Protein AF-A0A6S7KCR5-F1 (afdb_monomer_lite)

Foldseek 3Di:
DPVPDDDDDDDDPDQVCVQVVQQVVLVVVQVVQVVVVHHDDQAPDADEAADAPVVVVVDDDHFHDDPNDTHHYDQWDADPNQIAGNDLLSPVRLVVLLVQLVVLLVVLLVCLVVDDLVRLVVSCVPRRVVSLVPPCLPNVDPVCVVSLVSVQLSQLSSLCSSVVHDSPPDSVVSCVVVVHDRSNVVSVVVNCPPPDDPQWDWDKDWDADPVQGIEIETADTDGHPVCPPVCVSLVVLLVVLVVCVVVVHFKYKYAADPVPVVVVVVCVVLPWDQDPPPSMTMQGNVSSVVSNVD

Organism: Paramuricea clavata (NCBI:txid317549)

pLDDT: mean 89.51, std 8.42, range [46.03, 98.19]

Radius of gyration: 25.17 Å; chains: 1; bounding box: 64×51×62 Å

InterPro domains:
  IPR000182 GNAT domain [PF00583] (190-271)
  IPR000182 GNAT domain [PS51186] (148-293)
  IPR000477 Reverse transcriptase domain [PS50878] (1-84)
  IPR016181 Acyl-CoA N-acyltransferase [SSF55729] (185-282)
  IPR043502 DNA/RNA polymerase superfamily [SSF56672] (2-170)
  IPR051016 Diverse Substrate Acetyltransferase [PTHR10545] (194-291)

Sequence (294 aa):
MYADDTVLYFSSSTLSELEENLNADLEILRRYLNDNLLTLNAEKSKFVIFGSTRKLNSFREFSLEINAHNLERRDTFKYLGIKLNQNMSWSDQIDALSKKVSQRLGVLRRVKYLLPLHGRLAIYNSLILPLFDYADIVWGDKNNKVLMHNLQVLQNNAARTILDYPKYFSGTEALAQLNWMPLSERRRQHRCIDERVIVGYAIYVNSYSTWKGRSLWIEDLFIRPDSRGKGIGQEFLKCLSKIALDNGLAKIRCNVLSWNKIAISFYNKIGGIVEEDWRQCTFTREIMKELVNS

Structure (mmCIF, N/CA/C/O backbone):
data_AF-A0A6S7KCR5-F1
#
_entry.id   AF-A0A6S7KCR5-F1
#
loop_
_atom_site.group_PDB
_atom_site.id
_atom_site.type_symbol
_atom_site.label_atom_id
_atom_site.label_alt_id
_atom_site.label_comp_id
_atom_site.label_asym_id
_atom_site.label_entity_id
_atom_site.label_seq_id
_atom_site.pdbx_PDB_ins_code
_atom_site.Cartn_x
_atom_site.Cartn_y
_atom_site.Cartn_z
_atom_site.occupancy
_atom_site.B_iso_or_equiv
_atom_site.auth_seq_id
_atom_site.auth_comp_id
_atom_site.auth_asym_id
_atom_site.auth_atom_id
_atom_site.pdbx_PDB_model_num
ATOM 1 N N . MET A 1 1 ? 0.874 -4.441 -17.023 1.00 54.84 1 MET A N 1
ATOM 2 C CA . MET A 1 1 ? -0.221 -3.665 -17.631 1.00 54.84 1 MET A CA 1
ATOM 3 C C . MET A 1 1 ? -1.232 -3.381 -16.541 1.00 54.84 1 MET A C 1
ATOM 5 O O . MET A 1 1 ? -1.688 -4.321 -15.898 1.00 54.84 1 MET A O 1
ATOM 9 N N . TYR A 1 2 ? -1.503 -2.111 -16.274 1.00 57.16 2 TYR A N 1
ATOM 10 C CA . TYR A 1 2 ? -2.582 -1.686 -15.391 1.00 57.16 2 TYR A CA 1
ATOM 11 C C . TYR A 1 2 ? -3.380 -0.619 -16.133 1.00 57.16 2 TYR A C 1
ATOM 13 O O . TYR A 1 2 ? -2.858 0.462 -16.370 1.00 57.16 2 TYR A O 1
ATOM 21 N N . ALA A 1 3 ? -4.618 -0.939 -16.518 1.00 70.88 3 ALA A N 1
ATOM 22 C CA . ALA A 1 3 ? -5.388 -0.132 -17.466 1.00 70.88 3 ALA A CA 1
ATOM 23 C C . ALA A 1 3 ? -4.568 0.167 -18.743 1.00 70.88 3 ALA A C 1
ATOM 25 O O . ALA A 1 3 ? -4.105 -0.768 -19.396 1.00 70.88 3 ALA A O 1
ATOM 26 N N . ASP A 1 4 ? -4.383 1.441 -19.079 1.00 67.62 4 ASP A N 1
ATOM 27 C CA . ASP A 1 4 ? -3.586 1.943 -20.199 1.00 67.62 4 ASP A CA 1
ATOM 28 C C . ASP A 1 4 ? -2.076 2.016 -19.898 1.00 67.62 4 ASP A C 1
ATOM 30 O O . ASP A 1 4 ? -1.259 1.937 -20.820 1.00 67.62 4 ASP A O 1
ATOM 34 N N . ASP A 1 5 ? -1.683 2.078 -18.622 1.00 71.81 5 ASP A N 1
ATOM 35 C CA . ASP A 1 5 ? -0.280 2.095 -18.203 1.00 71.81 5 ASP A CA 1
ATOM 36 C C . ASP A 1 5 ? 0.371 0.714 -18.426 1.00 71.81 5 ASP A C 1
ATOM 38 O O . ASP A 1 5 ? 0.250 -0.237 -17.636 1.00 71.81 5 ASP A O 1
ATOM 42 N N . THR A 1 6 ? 1.110 0.601 -19.530 1.00 81.44 6 THR A N 1
ATOM 43 C CA . THR A 1 6 ? 1.890 -0.590 -19.882 1.00 81.44 6 THR A CA 1
ATOM 44 C C . THR A 1 6 ? 3.376 -0.330 -19.678 1.00 81.44 6 THR A C 1
ATOM 46 O O . THR A 1 6 ? 3.913 0.681 -20.117 1.00 81.44 6 THR A O 1
ATOM 49 N N . VAL A 1 7 ? 4.048 -1.264 -19.004 1.00 85.12 7 VAL A N 1
ATOM 50 C CA . VAL A 1 7 ? 5.492 -1.223 -18.762 1.00 85.12 7 VAL A CA 1
ATOM 51 C C . VAL A 1 7 ? 6.119 -2.409 -19.476 1.00 85.12 7 VAL A C 1
ATOM 53 O O . VAL A 1 7 ? 5.740 -3.550 -19.212 1.00 85.12 7 VAL A O 1
ATOM 56 N N . LEU A 1 8 ? 7.076 -2.120 -20.354 1.00 85.88 8 LEU A N 1
ATOM 57 C CA . LEU A 1 8 ? 7.997 -3.094 -20.927 1.00 85.88 8 LEU A CA 1
ATOM 58 C C . LEU A 1 8 ? 9.242 -3.131 -20.032 1.00 85.88 8 LEU A C 1
ATOM 60 O O . LEU A 1 8 ? 9.758 -2.078 -19.653 1.00 85.88 8 LEU A O 1
ATOM 64 N N . TYR A 1 9 ? 9.709 -4.320 -19.662 1.00 87.06 9 TYR A N 1
ATOM 65 C CA . TYR A 1 9 ? 10.944 -4.478 -18.899 1.00 87.06 9 TYR A CA 1
ATOM 66 C C . TYR A 1 9 ? 11.831 -5.522 -19.569 1.00 87.06 9 TYR A C 1
ATOM 68 O O . TYR A 1 9 ? 11.352 -6.562 -20.009 1.00 87.06 9 TYR A O 1
ATOM 76 N N . PHE A 1 10 ? 13.129 -5.242 -19.612 1.00 87.38 10 PHE A N 1
ATOM 77 C CA . PHE A 1 10 ? 14.139 -6.136 -20.159 1.00 87.38 10 PHE A CA 1
ATOM 78 C C . PHE A 1 10 ? 15.392 -6.076 -19.282 1.00 87.38 10 PHE A C 1
ATOM 80 O O . PHE A 1 10 ? 15.686 -5.045 -18.672 1.00 87.38 10 PHE A O 1
ATOM 87 N N . SER A 1 11 ? 16.122 -7.185 -19.192 1.00 88.12 11 SER A N 1
ATOM 88 C CA . SER A 1 11 ? 17.366 -7.277 -18.428 1.00 88.12 11 SER A CA 1
ATOM 89 C C . SER A 1 11 ? 18.423 -8.005 -19.246 1.00 88.12 11 SER A C 1
ATOM 91 O O . SER A 1 11 ? 18.187 -9.135 -19.664 1.00 88.12 11 SER A O 1
ATOM 93 N N . SER A 1 12 ? 19.596 -7.398 -19.405 1.00 86.06 12 SER A N 1
ATOM 94 C CA . SER A 1 12 ? 20.767 -8.025 -20.022 1.00 86.06 12 SER A CA 1
ATOM 95 C C . SER A 1 12 ? 22.034 -7.718 -19.213 1.00 86.06 12 SER A C 1
ATOM 97 O O . SER A 1 12 ? 22.078 -6.802 -18.383 1.00 86.06 12 SER A O 1
ATOM 99 N N . SER A 1 13 ? 23.069 -8.532 -19.424 1.00 83.88 13 SER A N 1
ATOM 100 C CA . SER A 1 13 ? 24.424 -8.294 -18.933 1.00 83.88 13 SER A CA 1
ATOM 101 C C . SER A 1 13 ? 25.122 -7.137 -19.654 1.00 83.88 13 SER A C 1
ATOM 103 O O . SER A 1 13 ? 25.977 -6.491 -19.038 1.00 83.88 13 SER A O 1
ATOM 105 N N . THR A 1 14 ? 24.760 -6.863 -20.911 1.00 83.50 14 THR A N 1
ATOM 106 C CA . THR A 1 14 ? 25.349 -5.811 -21.748 1.00 83.50 14 THR A CA 1
ATOM 107 C C . THR A 1 14 ? 24.304 -4.755 -22.117 1.00 83.50 14 THR A C 1
ATOM 109 O O . THR A 1 14 ? 23.102 -5.011 -22.142 1.00 83.50 14 THR A O 1
ATOM 112 N N . LEU A 1 15 ? 24.756 -3.518 -22.342 1.00 82.12 15 LEU A N 1
ATOM 113 C CA . LEU A 1 15 ? 23.858 -2.415 -22.702 1.00 82.12 15 LEU A CA 1
ATOM 114 C C . LEU A 1 15 ? 23.418 -2.485 -24.166 1.00 82.12 15 LEU A C 1
ATOM 116 O O . LEU A 1 15 ? 22.264 -2.186 -24.443 1.00 82.12 15 LEU A O 1
ATOM 120 N N . SER A 1 16 ? 24.300 -2.924 -25.066 1.00 85.19 16 SER A N 1
ATOM 121 C CA . SER A 1 16 ? 23.989 -3.081 -26.491 1.00 85.19 16 SER A CA 1
ATOM 122 C C . SER A 1 16 ? 22.855 -4.078 -26.710 1.00 85.19 16 SER A C 1
ATOM 124 O O . SER A 1 16 ? 21.888 -3.759 -27.386 1.00 85.19 16 SER A O 1
ATOM 126 N N . GLU A 1 17 ? 22.893 -5.235 -26.040 1.00 88.25 17 GLU A N 1
ATOM 127 C CA . GLU A 1 17 ? 21.774 -6.184 -26.084 1.00 88.25 17 GLU A CA 1
ATOM 128 C C . GLU A 1 17 ? 20.495 -5.594 -25.483 1.00 88.25 17 GLU A C 1
ATOM 130 O O . GLU A 1 17 ? 19.400 -5.902 -25.946 1.00 88.25 17 GLU A O 1
ATOM 135 N N . LEU A 1 18 ? 20.603 -4.777 -24.429 1.00 88.88 18 LEU A N 1
ATOM 136 C CA . LEU 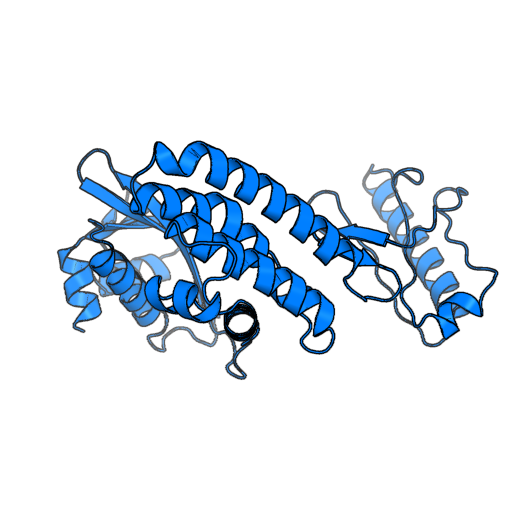A 1 18 ? 19.438 -4.127 -23.831 1.00 88.88 18 LEU A CA 1
ATOM 137 C C . LEU A 1 18 ? 18.776 -3.172 -24.833 1.00 88.88 18 LEU A C 1
ATOM 139 O O . LEU A 1 18 ? 17.556 -3.169 -24.949 1.00 88.88 18 LEU A O 1
ATOM 143 N N . GLU A 1 19 ? 19.579 -2.383 -25.545 1.00 90.25 19 GLU A N 1
ATOM 144 C CA . GLU A 1 19 ? 19.130 -1.422 -26.553 1.00 90.25 19 GLU A CA 1
ATOM 145 C C . GLU A 1 19 ? 18.539 -2.112 -27.786 1.00 90.25 19 GLU A C 1
ATOM 147 O O . GLU A 1 19 ? 17.424 -1.786 -28.192 1.00 90.25 19 GLU A O 1
ATOM 152 N N . GLU A 1 20 ? 19.241 -3.099 -28.347 1.00 90.81 20 GLU A N 1
ATOM 153 C CA . GLU A 1 20 ? 18.793 -3.845 -29.528 1.00 90.81 20 GLU A CA 1
ATOM 154 C C . GLU A 1 20 ? 17.468 -4.572 -29.269 1.00 90.81 20 GLU A C 1
ATOM 156 O O . GLU A 1 20 ? 16.518 -4.422 -30.040 1.00 90.81 20 GLU A O 1
ATOM 161 N N . ASN A 1 21 ? 17.367 -5.308 -28.156 1.00 91.25 21 ASN A N 1
ATOM 162 C CA . ASN A 1 21 ? 16.161 -6.074 -27.842 1.00 91.25 21 ASN A CA 1
ATOM 163 C C . ASN A 1 21 ? 14.975 -5.169 -27.496 1.00 91.25 21 ASN A C 1
ATOM 165 O O . ASN A 1 21 ? 13.867 -5.419 -27.962 1.00 91.25 21 ASN A O 1
ATOM 169 N N . LEU A 1 22 ? 15.186 -4.091 -26.729 1.00 91.94 22 LEU A N 1
ATOM 170 C CA . LEU A 1 22 ? 14.097 -3.165 -26.407 1.00 91.94 22 LEU A CA 1
ATOM 171 C C . LEU A 1 22 ? 13.576 -2.444 -27.653 1.00 91.94 22 LEU A C 1
ATOM 173 O O . LEU A 1 22 ? 12.364 -2.306 -27.792 1.00 91.94 22 LEU A O 1
ATOM 177 N N . ASN A 1 23 ? 14.448 -2.011 -28.569 1.00 92.31 23 ASN A N 1
ATOM 178 C CA . ASN A 1 23 ? 14.006 -1.404 -29.827 1.00 92.31 23 ASN A CA 1
ATOM 179 C C . ASN A 1 23 ? 13.262 -2.415 -30.719 1.00 92.31 23 ASN A C 1
ATOM 181 O O . ASN A 1 23 ? 12.229 -2.073 -31.299 1.00 92.31 23 ASN A O 1
ATOM 185 N N . ALA A 1 24 ? 13.722 -3.670 -30.783 1.00 91.88 24 ALA A N 1
ATOM 186 C CA . ALA A 1 24 ? 13.020 -4.733 -31.503 1.00 91.88 24 ALA A CA 1
ATOM 187 C C . ALA A 1 24 ? 11.622 -5.009 -30.913 1.00 91.88 24 ALA A C 1
ATOM 189 O O . ALA A 1 24 ? 10.635 -5.063 -31.651 1.00 91.88 24 ALA A O 1
ATOM 190 N N . ASP A 1 25 ? 11.515 -5.111 -29.587 1.00 91.44 25 ASP A N 1
ATOM 191 C CA . ASP A 1 25 ? 10.247 -5.325 -28.883 1.00 91.44 25 ASP A CA 1
ATOM 192 C C . ASP A 1 25 ? 9.288 -4.140 -29.049 1.00 91.44 25 ASP A C 1
ATOM 194 O O . ASP A 1 25 ? 8.086 -4.334 -29.254 1.00 91.44 25 ASP A O 1
ATOM 198 N N . LEU A 1 26 ? 9.799 -2.904 -29.006 1.00 90.81 26 LEU A N 1
ATOM 199 C CA . LEU A 1 26 ? 9.007 -1.700 -29.260 1.00 90.81 26 LEU A CA 1
ATOM 200 C C . LEU A 1 26 ? 8.435 -1.688 -30.680 1.00 90.81 26 LEU A C 1
ATOM 202 O O . LEU A 1 26 ? 7.277 -1.309 -30.865 1.00 90.81 26 LEU A O 1
ATOM 206 N N . GLU A 1 27 ? 9.200 -2.142 -31.671 1.00 90.44 27 GLU A N 1
ATOM 207 C CA . GLU A 1 27 ? 8.743 -2.233 -33.057 1.00 90.44 27 GLU A CA 1
ATOM 208 C C . GLU A 1 27 ? 7.660 -3.309 -33.238 1.00 90.44 27 GLU A C 1
ATOM 210 O O . GLU A 1 27 ? 6.656 -3.072 -33.917 1.00 90.44 27 GLU A O 1
ATOM 215 N N . ILE A 1 28 ? 7.804 -4.467 -32.586 1.00 91.06 28 ILE A N 1
ATOM 216 C CA . ILE A 1 28 ? 6.773 -5.518 -32.575 1.00 91.06 28 ILE A CA 1
ATOM 217 C C . ILE A 1 28 ? 5.490 -4.999 -31.919 1.00 91.06 28 ILE A C 1
ATOM 219 O O . ILE A 1 28 ? 4.400 -5.138 -32.480 1.00 91.06 28 ILE A O 1
ATOM 223 N N . LEU A 1 29 ? 5.616 -4.358 -30.755 1.00 89.69 29 LEU A N 1
ATOM 224 C CA . LEU A 1 29 ? 4.492 -3.778 -30.026 1.00 89.69 29 LEU A CA 1
ATOM 225 C C . LEU A 1 29 ? 3.780 -2.713 -30.867 1.00 89.69 29 LEU A C 1
ATOM 227 O O . LEU A 1 29 ? 2.552 -2.693 -30.937 1.00 89.69 29 LEU A O 1
ATOM 231 N N . ARG A 1 30 ? 4.543 -1.847 -31.540 1.00 89.00 30 ARG A N 1
ATOM 232 C CA . ARG A 1 30 ? 4.017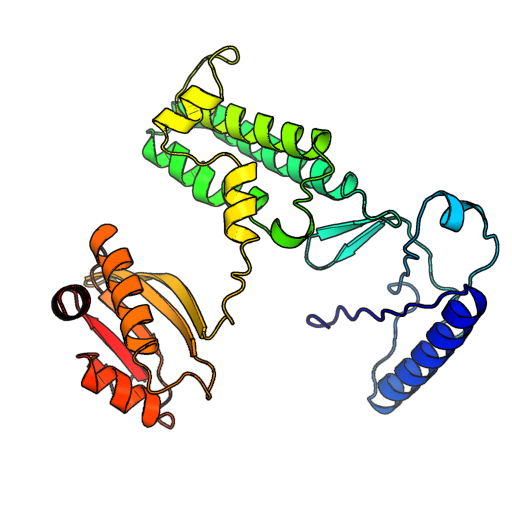 -0.811 -32.433 1.00 89.00 30 ARG A CA 1
ATOM 233 C C . ARG A 1 30 ? 3.200 -1.414 -33.572 1.00 89.00 30 ARG A C 1
ATOM 235 O O . ARG A 1 30 ? 2.107 -0.922 -33.847 1.00 89.00 30 ARG A O 1
ATOM 242 N N . ARG A 1 31 ? 3.706 -2.466 -34.226 1.00 90.75 31 ARG A N 1
ATOM 243 C CA . ARG A 1 31 ? 2.980 -3.173 -35.297 1.00 90.75 31 ARG A CA 1
ATOM 244 C C . ARG A 1 31 ? 1.677 -3.764 -34.779 1.00 90.75 31 ARG A C 1
ATOM 246 O O . ARG A 1 31 ? 0.627 -3.443 -35.318 1.00 90.75 31 ARG A O 1
ATOM 253 N N . TYR A 1 32 ? 1.737 -4.503 -33.671 1.00 91.31 32 TYR A N 1
ATOM 254 C CA . TYR A 1 32 ? 0.550 -5.090 -33.053 1.00 91.31 32 TYR A CA 1
ATOM 255 C C . TYR A 1 32 ? -0.510 -4.035 -32.711 1.00 91.31 32 TYR A C 1
ATOM 257 O O . TYR A 1 32 ? -1.689 -4.227 -32.995 1.00 91.31 32 TYR A O 1
ATOM 265 N N . LEU A 1 33 ? -0.114 -2.907 -32.116 1.00 89.62 33 LEU A N 1
ATOM 266 C CA . LEU A 1 33 ? -1.053 -1.837 -31.782 1.00 89.62 33 LEU A CA 1
ATOM 267 C C . LEU A 1 33 ? -1.675 -1.222 -33.040 1.00 89.62 33 LEU A C 1
ATOM 269 O O . LEU A 1 33 ? -2.894 -1.076 -33.082 1.00 89.62 33 LEU A O 1
ATOM 273 N N . ASN A 1 34 ? -0.879 -0.943 -34.076 1.00 90.12 34 ASN A N 1
ATOM 274 C CA . ASN A 1 34 ? -1.385 -0.389 -35.334 1.00 90.12 34 ASN A CA 1
ATOM 275 C C . ASN A 1 34 ? -2.367 -1.336 -36.036 1.00 90.12 34 ASN A C 1
ATOM 277 O O . ASN A 1 34 ? -3.414 -0.883 -36.499 1.00 90.12 34 ASN A O 1
ATOM 281 N N . ASP A 1 35 ? -2.076 -2.639 -36.055 1.00 93.31 35 ASP A N 1
ATOM 282 C CA . ASP A 1 35 ? -2.970 -3.664 -36.610 1.00 93.31 35 ASP A CA 1
ATOM 283 C C . ASP A 1 35 ? -4.306 -3.728 -35.846 1.00 93.31 35 ASP A C 1
ATOM 285 O O . ASP A 1 35 ? -5.341 -4.087 -36.406 1.00 93.31 35 ASP A O 1
ATOM 289 N N . ASN A 1 36 ? -4.299 -3.318 -34.574 1.00 92.06 36 ASN A N 1
ATOM 290 C CA . ASN A 1 36 ? -5.475 -3.206 -33.712 1.00 92.06 36 ASN A CA 1
ATOM 291 C C . ASN A 1 36 ? -6.032 -1.770 -33.619 1.00 92.06 36 ASN A C 1
ATOM 293 O O . ASN A 1 36 ? -6.808 -1.475 -32.710 1.00 92.06 36 ASN A O 1
ATOM 297 N N . LEU A 1 37 ? -5.668 -0.878 -34.551 1.00 91.44 37 LEU A N 1
ATOM 298 C CA . LEU A 1 37 ? -6.139 0.515 -34.627 1.00 91.44 37 LEU A CA 1
ATOM 299 C C . LEU A 1 37 ? -5.816 1.363 -33.379 1.00 91.44 37 LEU A C 1
ATOM 301 O O . LEU A 1 37 ? -6.538 2.302 -33.039 1.00 91.44 37 LEU A O 1
ATOM 305 N N . LEU A 1 38 ? -4.716 1.043 -32.699 1.00 88.56 38 LEU A N 1
ATOM 306 C CA . LEU A 1 38 ? -4.180 1.767 -31.549 1.00 88.56 38 LEU A CA 1
ATOM 307 C C . LEU A 1 38 ? -2.839 2.418 -31.914 1.00 88.56 38 LEU A C 1
ATOM 309 O O . LEU A 1 38 ? -2.018 1.830 -32.611 1.00 88.56 38 LEU A O 1
ATOM 313 N N . THR A 1 39 ? -2.576 3.623 -31.402 1.00 85.00 39 THR A N 1
ATOM 314 C CA . THR A 1 39 ? -1.305 4.335 -31.630 1.00 85.00 39 THR A CA 1
ATOM 315 C C . THR A 1 39 ? -0.516 4.481 -30.334 1.00 85.00 39 THR A C 1
ATOM 317 O O . THR A 1 39 ? -1.053 4.898 -29.307 1.00 85.00 39 THR A O 1
ATOM 320 N N . LEU A 1 40 ? 0.785 4.191 -30.390 1.00 84.06 40 LEU A N 1
ATOM 321 C CA . LEU A 1 40 ? 1.707 4.410 -29.277 1.00 84.06 40 LEU A CA 1
ATOM 322 C C . LEU A 1 40 ? 2.172 5.876 -29.261 1.00 84.06 40 LEU A C 1
ATOM 324 O O . LEU A 1 40 ? 2.677 6.390 -30.259 1.00 84.06 40 LEU A O 1
ATOM 328 N N . ASN A 1 41 ? 1.988 6.565 -28.133 1.00 84.75 41 ASN A N 1
ATOM 329 C CA . ASN A 1 41 ? 2.347 7.975 -27.982 1.00 84.75 41 ASN A CA 1
ATOM 330 C C . ASN A 1 41 ? 3.790 8.132 -27.465 1.00 84.75 41 ASN A C 1
ATOM 332 O O . ASN A 1 41 ? 4.036 7.992 -26.268 1.00 84.75 41 ASN A O 1
ATOM 336 N N . ALA A 1 42 ? 4.722 8.476 -28.358 1.00 83.50 42 ALA A N 1
ATOM 337 C CA . ALA A 1 42 ? 6.140 8.637 -28.028 1.00 83.50 42 ALA A CA 1
ATOM 338 C C . ALA A 1 42 ? 6.422 9.753 -26.999 1.00 83.50 42 ALA A C 1
ATOM 340 O O . ALA A 1 42 ? 7.296 9.586 -26.157 1.00 83.50 42 ALA A O 1
ATOM 341 N N . GLU A 1 43 ? 5.665 10.857 -27.000 1.00 84.62 43 GLU A N 1
ATOM 342 C CA . GLU A 1 43 ? 5.861 11.964 -26.044 1.00 84.62 43 GLU A CA 1
ATOM 343 C C . GLU A 1 43 ? 5.490 11.579 -24.603 1.00 84.62 43 GLU A C 1
ATOM 345 O O . GLU A 1 43 ? 6.071 12.070 -23.629 1.00 84.62 43 GLU A O 1
ATOM 350 N N . LYS A 1 44 ? 4.489 10.705 -24.451 1.00 84.75 44 LYS A N 1
ATOM 351 C CA . LYS A 1 44 ? 4.058 10.184 -23.148 1.00 84.75 44 LYS A CA 1
ATOM 352 C C . LYS A 1 44 ? 4.912 9.005 -22.686 1.00 84.75 44 LYS A C 1
ATOM 354 O O . LYS A 1 44 ? 5.028 8.791 -21.478 1.00 84.75 44 LYS A O 1
ATOM 359 N N . SER A 1 45 ? 5.511 8.270 -23.618 1.00 88.50 45 SER A N 1
ATOM 360 C CA . SER A 1 45 ? 6.390 7.139 -23.337 1.00 88.50 45 SER A CA 1
ATOM 361 C C . SER A 1 45 ? 7.764 7.603 -22.866 1.00 88.50 45 SER A C 1
ATOM 363 O O . SER A 1 45 ? 8.441 8.411 -23.491 1.00 88.50 45 SER A O 1
ATOM 365 N N . LYS A 1 46 ? 8.187 7.077 -21.719 1.00 90.44 46 LYS A N 1
ATOM 366 C CA . LYS A 1 46 ? 9.466 7.402 -21.080 1.00 90.44 46 LYS A CA 1
ATOM 367 C C . LYS A 1 46 ? 10.124 6.117 -20.632 1.00 90.44 46 LYS A C 1
ATOM 369 O O . LYS A 1 46 ? 9.425 5.154 -20.314 1.00 90.44 46 LYS A O 1
ATOM 374 N N . PHE A 1 47 ? 11.446 6.121 -20.542 1.00 91.56 47 PHE A N 1
ATOM 375 C CA . PHE A 1 47 ? 12.186 4.964 -20.054 1.00 91.56 47 PHE A CA 1
ATOM 376 C C . PHE A 1 47 ? 13.119 5.328 -18.905 1.00 91.56 47 PHE A C 1
ATOM 378 O O . PHE A 1 47 ? 13.547 6.475 -18.747 1.00 91.56 47 PHE A O 1
ATOM 385 N N . VAL A 1 48 ? 13.432 4.318 -18.098 1.00 91.31 48 VAL A N 1
ATOM 386 C CA . VAL A 1 48 ? 14.394 4.395 -17.000 1.00 91.31 48 VAL A CA 1
ATOM 387 C C . VAL A 1 48 ? 15.301 3.181 -17.084 1.00 91.31 48 VAL A C 1
ATOM 389 O O . VAL A 1 48 ? 14.826 2.060 -17.246 1.00 91.31 48 VAL A O 1
ATOM 392 N N . ILE A 1 49 ? 16.606 3.408 -16.960 1.00 90.19 49 ILE A N 1
ATOM 393 C CA . ILE A 1 49 ? 17.600 2.338 -16.881 1.00 90.19 49 ILE A CA 1
ATOM 394 C C . ILE A 1 49 ? 17.941 2.128 -15.416 1.00 90.19 49 ILE A C 1
ATOM 396 O O . ILE A 1 49 ? 18.313 3.072 -14.721 1.00 90.19 49 ILE A O 1
ATOM 400 N N . PHE A 1 50 ? 17.845 0.887 -14.956 1.00 90.38 50 PHE A N 1
ATOM 401 C CA . PHE A 1 50 ? 18.217 0.527 -13.597 1.00 90.38 50 PHE A CA 1
ATOM 402 C C . PHE A 1 50 ? 19.645 -0.005 -13.526 1.00 90.38 50 PHE A C 1
ATOM 404 O O . PHE A 1 50 ? 20.058 -0.834 -14.334 1.00 90.38 50 PHE A O 1
ATOM 411 N N . GLY A 1 51 ? 20.403 0.433 -12.524 1.00 87.31 51 GLY A N 1
ATOM 412 C CA . GLY A 1 51 ? 21.770 -0.031 -12.333 1.00 87.31 51 GLY A CA 1
ATOM 413 C C . GLY A 1 51 ? 22.462 0.584 -11.126 1.00 87.31 51 GLY A C 1
ATOM 414 O O . GLY A 1 51 ? 21.965 1.505 -10.481 1.00 87.31 51 GLY A O 1
ATOM 415 N N . SER A 1 52 ? 23.655 0.077 -10.813 1.00 85.19 52 SER A N 1
ATOM 416 C CA . SER A 1 52 ? 24.512 0.723 -9.820 1.00 85.19 52 SER A CA 1
ATOM 417 C C . SER A 1 52 ? 25.027 2.056 -10.357 1.00 85.19 52 SER A C 1
ATOM 419 O O . SER A 1 52 ? 25.297 2.173 -11.550 1.00 85.19 52 SER A O 1
ATOM 421 N N . THR A 1 53 ? 25.261 3.036 -9.481 1.00 83.44 53 THR A N 1
ATOM 422 C CA . THR A 1 53 ? 25.791 4.355 -9.873 1.00 83.44 53 THR A CA 1
ATOM 423 C C . THR A 1 53 ? 27.053 4.241 -10.732 1.00 83.44 53 THR A C 1
ATOM 425 O O . THR A 1 53 ? 27.208 4.966 -11.706 1.00 83.44 53 THR A O 1
ATOM 428 N N . ARG A 1 54 ? 27.927 3.266 -10.436 1.00 84.62 54 ARG A N 1
ATOM 429 C CA . ARG A 1 54 ? 29.122 2.986 -11.246 1.00 84.62 54 ARG A CA 1
ATOM 430 C C . ARG A 1 54 ? 28.772 2.601 -12.684 1.00 84.62 54 ARG A C 1
ATOM 432 O O . ARG A 1 54 ? 29.363 3.155 -13.600 1.00 84.62 54 ARG A O 1
ATOM 439 N N . LYS A 1 55 ? 27.837 1.659 -12.872 1.00 82.44 55 LYS A N 1
ATOM 440 C CA . LYS A 1 55 ? 27.386 1.235 -14.206 1.00 82.44 55 LYS A CA 1
ATOM 441 C C . LYS A 1 55 ? 26.636 2.357 -14.918 1.00 82.44 55 LYS A C 1
ATOM 443 O O . LYS A 1 55 ? 26.809 2.525 -16.114 1.00 82.44 55 LYS A O 1
ATOM 448 N N . LEU A 1 56 ? 25.836 3.132 -14.184 1.00 83.31 56 LEU A N 1
ATOM 449 C CA . LEU A 1 56 ? 25.066 4.233 -14.757 1.00 83.31 56 LEU A CA 1
ATOM 450 C C . LEU A 1 56 ? 25.948 5.392 -15.240 1.00 83.31 56 LEU A C 1
ATOM 452 O O . LEU A 1 56 ? 25.632 6.025 -16.239 1.00 83.31 56 LEU A O 1
ATOM 456 N N . ASN A 1 57 ? 27.073 5.637 -14.566 1.00 82.12 57 ASN A N 1
ATOM 457 C CA . ASN A 1 57 ? 28.026 6.681 -14.944 1.00 82.12 57 ASN A CA 1
ATOM 458 C C . ASN A 1 57 ? 28.999 6.246 -16.051 1.00 82.12 57 ASN A C 1
ATOM 460 O O . ASN A 1 57 ? 29.681 7.094 -16.622 1.00 82.12 57 ASN A O 1
ATOM 464 N N . SER A 1 58 ? 29.115 4.944 -16.331 1.00 78.75 58 SER A N 1
ATOM 465 C CA . SER A 1 58 ? 30.071 4.425 -17.315 1.00 78.75 58 SER A CA 1
ATOM 466 C C . SER A 1 58 ? 29.568 4.452 -18.759 1.00 78.75 58 SER A C 1
ATOM 468 O O . SER A 1 58 ? 30.340 4.110 -19.648 1.00 78.75 58 SER A O 1
ATOM 470 N N . PHE A 1 59 ? 28.311 4.828 -19.018 1.00 71.44 59 PHE A N 1
ATOM 471 C CA . PHE A 1 59 ? 27.748 4.841 -20.371 1.00 71.44 59 PHE A CA 1
ATOM 472 C C . PHE A 1 59 ? 27.425 6.256 -20.858 1.00 71.44 59 PHE A C 1
ATOM 474 O O . PHE A 1 59 ? 27.100 7.139 -20.063 1.00 71.44 59 PHE A O 1
ATOM 481 N N . ARG A 1 60 ? 27.522 6.467 -22.177 1.00 65.31 60 ARG A N 1
ATOM 482 C CA . ARG A 1 60 ? 27.183 7.739 -22.839 1.00 65.31 60 ARG A CA 1
ATOM 483 C C . ARG A 1 60 ? 26.113 7.612 -23.922 1.00 65.31 60 ARG A C 1
ATOM 485 O O . ARG A 1 60 ? 25.424 8.594 -24.162 1.00 65.31 60 ARG A O 1
ATOM 492 N N . GLU A 1 61 ? 25.928 6.433 -24.508 1.00 75.19 61 GLU A N 1
ATOM 493 C CA . GLU A 1 61 ? 24.981 6.216 -25.605 1.00 75.19 61 GLU A CA 1
ATOM 494 C C . GLU A 1 61 ? 24.010 5.095 -25.225 1.00 75.19 61 GLU A C 1
ATOM 496 O O . GLU A 1 61 ? 24.430 4.012 -24.823 1.00 75.19 61 GLU A O 1
ATOM 501 N N . PHE A 1 62 ? 22.720 5.431 -25.232 1.00 84.19 62 PHE A N 1
ATOM 502 C CA . PHE A 1 62 ? 21.592 4.510 -25.133 1.00 84.19 62 PHE A CA 1
ATOM 503 C C . PHE A 1 62 ? 20.360 5.249 -25.655 1.00 84.19 62 PHE A C 1
ATOM 505 O O . PHE A 1 62 ? 19.957 6.263 -25.068 1.00 84.19 62 PHE A O 1
ATOM 512 N N . SER A 1 63 ? 19.775 4.755 -26.737 1.00 87.69 63 SER A N 1
ATOM 513 C CA . SER A 1 63 ? 18.637 5.371 -27.411 1.00 87.69 63 SER A CA 1
ATOM 514 C C . SER A 1 63 ? 17.510 4.368 -27.625 1.00 87.69 63 SER A C 1
ATOM 516 O O . SER A 1 63 ? 17.717 3.231 -28.038 1.00 87.69 63 SER A O 1
ATOM 518 N N . LEU A 1 64 ? 16.289 4.793 -27.311 1.00 89.62 64 LEU A N 1
ATOM 519 C CA . LEU A 1 64 ? 15.085 4.039 -27.640 1.00 89.62 64 LEU A CA 1
ATOM 520 C C . LEU A 1 64 ? 14.231 4.895 -28.551 1.00 89.62 64 LEU A C 1
ATOM 522 O O . LEU A 1 64 ? 13.960 6.050 -28.218 1.00 89.62 64 LEU A O 1
ATOM 526 N N . GLU A 1 65 ? 13.779 4.322 -29.656 1.00 87.62 65 GLU A N 1
ATOM 527 C CA . GLU A 1 65 ? 13.002 5.040 -30.656 1.00 87.62 65 GLU A CA 1
ATOM 528 C C . GLU A 1 65 ? 11.607 4.441 -30.827 1.00 87.62 65 GLU A C 1
ATOM 530 O O . GLU A 1 65 ? 11.415 3.228 -30.893 1.00 87.62 65 GLU A O 1
ATOM 535 N N . ILE A 1 66 ? 10.606 5.315 -30.928 1.00 84.75 66 ILE A N 1
ATOM 536 C CA . ILE A 1 66 ? 9.243 4.959 -31.328 1.00 84.75 66 ILE A CA 1
ATOM 537 C C . ILE A 1 66 ? 8.806 5.935 -32.414 1.00 84.75 66 ILE A C 1
ATOM 539 O O . ILE A 1 66 ? 8.833 7.142 -32.199 1.00 84.75 66 ILE A O 1
ATOM 543 N N . ASN A 1 67 ? 8.353 5.434 -33.568 1.00 79.69 67 ASN A N 1
ATOM 544 C CA . ASN A 1 67 ? 7.934 6.267 -34.708 1.00 79.69 67 ASN A CA 1
ATOM 545 C C . ASN A 1 67 ? 9.020 7.277 -35.151 1.00 79.69 67 ASN A C 1
ATOM 547 O O . ASN A 1 67 ? 8.692 8.413 -35.473 1.00 79.69 67 ASN A O 1
ATOM 551 N N . ALA A 1 68 ? 10.301 6.883 -35.125 1.00 81.25 68 ALA A N 1
ATOM 552 C CA . ALA A 1 68 ? 11.454 7.765 -35.374 1.00 81.25 68 ALA A CA 1
ATOM 553 C C . ALA A 1 68 ? 11.593 8.948 -34.385 1.00 81.25 68 ALA A C 1
ATOM 555 O O . ALA A 1 68 ? 12.303 9.917 -34.652 1.00 81.25 68 ALA A O 1
ATOM 556 N N . HIS A 1 69 ? 10.932 8.872 -33.225 1.00 86.00 69 HIS A N 1
ATOM 557 C CA . HIS A 1 69 ? 11.127 9.791 -32.111 1.00 86.00 69 HIS A CA 1
ATOM 558 C C . HIS A 1 69 ? 11.916 9.113 -30.996 1.00 86.00 69 HIS A C 1
ATOM 560 O O . HIS A 1 69 ? 11.532 8.049 -30.507 1.00 86.00 69 HIS A O 1
ATOM 566 N N . ASN A 1 70 ? 12.980 9.777 -30.552 1.00 89.31 70 ASN A N 1
ATOM 567 C CA . ASN A 1 70 ? 13.746 9.356 -29.389 1.00 89.31 70 ASN A CA 1
ATOM 568 C C . ASN A 1 70 ? 12.923 9.525 -28.109 1.00 89.31 70 ASN A C 1
ATOM 570 O O . ASN A 1 70 ? 12.410 10.608 -27.818 1.00 89.31 70 ASN A O 1
ATOM 574 N N . LEU A 1 71 ? 12.817 8.448 -27.336 1.00 91.31 71 LEU A N 1
ATOM 575 C CA . LEU A 1 71 ? 12.146 8.455 -26.049 1.00 91.31 71 LEU A CA 1
ATOM 576 C C . LEU A 1 71 ? 12.953 9.231 -25.016 1.00 91.31 71 LEU A C 1
ATOM 578 O O . LEU A 1 71 ? 14.183 9.225 -24.984 1.00 91.31 71 LEU A O 1
ATOM 582 N N . GLU A 1 72 ? 12.234 9.868 -24.101 1.00 90.31 72 GLU A N 1
ATOM 583 C CA . GLU A 1 72 ? 12.854 10.624 -23.029 1.00 90.31 72 GLU A CA 1
ATOM 584 C C . GLU A 1 72 ? 13.315 9.702 -21.890 1.00 90.31 72 GLU A C 1
ATOM 586 O O . GLU A 1 72 ? 12.512 8.999 -21.260 1.00 90.31 72 GLU A O 1
ATOM 591 N N . ARG A 1 73 ? 14.612 9.764 -21.563 1.00 90.19 73 ARG A N 1
ATOM 592 C CA . ARG A 1 73 ? 15.167 9.116 -20.371 1.00 90.19 73 ARG A CA 1
ATOM 593 C C . ARG A 1 73 ? 14.790 9.883 -19.106 1.00 90.19 73 ARG A C 1
ATOM 595 O O . ARG A 1 73 ? 14.934 11.105 -19.026 1.00 90.19 73 ARG A O 1
ATOM 602 N N . ARG A 1 74 ? 14.393 9.154 -18.064 1.00 91.06 74 ARG A N 1
ATOM 603 C CA . ARG A 1 74 ? 14.232 9.675 -16.700 1.00 91.06 74 ARG A CA 1
ATOM 604 C C . ARG A 1 74 ? 15.089 8.901 -15.704 1.00 91.06 74 ARG A C 1
ATOM 606 O O . ARG A 1 74 ? 15.358 7.719 -15.884 1.00 91.06 74 ARG A O 1
ATOM 613 N N . ASP A 1 75 ? 15.453 9.572 -14.617 1.00 90.12 75 ASP A N 1
ATOM 614 C CA . ASP A 1 75 ? 16.135 8.938 -13.482 1.00 90.12 75 ASP A CA 1
ATOM 615 C C . ASP A 1 75 ? 15.145 8.332 -12.487 1.00 90.12 75 ASP A C 1
ATOM 617 O O . ASP A 1 75 ? 15.470 7.380 -11.783 1.00 90.12 75 ASP A O 1
ATOM 621 N N . THR A 1 76 ? 13.930 8.880 -12.437 1.00 91.06 76 THR A N 1
ATOM 622 C CA . THR A 1 76 ? 12.864 8.445 -11.537 1.00 91.06 76 THR A CA 1
ATOM 623 C C . THR A 1 76 ? 11.556 8.367 -12.311 1.00 91.06 76 THR A C 1
ATOM 625 O O . THR A 1 76 ? 11.200 9.296 -13.038 1.00 91.06 76 THR A O 1
ATOM 628 N N . PHE A 1 77 ? 10.798 7.294 -12.109 1.00 89.88 77 PHE A N 1
ATOM 629 C CA . PHE A 1 77 ? 9.432 7.170 -12.608 1.00 89.88 77 PHE A CA 1
ATOM 630 C C . PHE A 1 77 ? 8.465 6.806 -11.491 1.00 89.88 77 PHE A C 1
ATOM 632 O O . PHE A 1 77 ? 8.834 6.232 -10.467 1.00 89.88 77 PHE A O 1
ATOM 639 N N . LYS A 1 78 ? 7.200 7.180 -11.678 1.00 90.19 78 LYS A N 1
ATOM 640 C CA . LYS A 1 78 ? 6.116 6.831 -10.767 1.00 90.19 78 LYS A CA 1
ATOM 641 C C . LYS A 1 78 ? 5.274 5.749 -11.423 1.00 90.19 78 LYS A C 1
ATOM 643 O O . LYS A 1 78 ? 4.716 5.992 -12.483 1.00 90.19 78 LYS A O 1
ATOM 648 N N . TYR A 1 79 ? 5.128 4.612 -10.759 1.00 87.94 79 TYR A N 1
ATOM 649 C CA . TYR A 1 79 ? 4.296 3.507 -11.213 1.00 87.94 79 TYR A CA 1
ATOM 650 C C . TYR A 1 79 ? 3.365 3.070 -10.092 1.00 87.94 79 TYR A C 1
ATOM 652 O O . TYR A 1 79 ? 3.810 2.832 -8.969 1.00 87.94 79 TYR A O 1
ATOM 660 N N . LEU A 1 80 ? 2.058 3.061 -10.372 1.00 87.31 80 LEU A N 1
ATOM 661 C CA . LEU A 1 80 ? 1.008 2.720 -9.404 1.00 87.31 80 LEU A CA 1
ATOM 662 C C . LEU A 1 80 ? 1.186 3.428 -8.050 1.00 87.31 80 LEU A C 1
ATOM 664 O O . LEU A 1 80 ? 1.079 2.838 -6.981 1.00 87.31 80 LEU A O 1
ATOM 668 N N . GLY A 1 81 ? 1.526 4.718 -8.073 1.00 88.25 81 GLY A N 1
ATOM 669 C CA . GLY A 1 81 ? 1.699 5.506 -6.849 1.00 88.25 81 GLY A CA 1
ATOM 670 C C . GLY A 1 81 ? 3.059 5.381 -6.149 1.00 88.25 81 GLY A C 1
ATOM 671 O O . GLY A 1 81 ? 3.316 6.193 -5.258 1.00 88.25 81 GLY A O 1
ATOM 672 N N . ILE A 1 82 ? 3.928 4.459 -6.570 1.00 90.88 82 ILE A N 1
ATOM 673 C CA . ILE A 1 82 ? 5.285 4.267 -6.040 1.00 90.88 82 ILE A CA 1
ATOM 674 C C . ILE A 1 82 ? 6.309 4.945 -6.944 1.00 90.88 82 ILE A C 1
ATOM 676 O O . ILE A 1 82 ? 6.234 4.833 -8.164 1.00 90.88 82 ILE A O 1
ATOM 680 N N . LYS A 1 83 ? 7.263 5.666 -6.351 1.00 91.69 83 LYS A N 1
ATOM 681 C CA . LYS A 1 83 ? 8.405 6.235 -7.069 1.00 91.69 83 LYS A CA 1
ATOM 682 C C . LYS A 1 83 ? 9.579 5.263 -7.070 1.00 91.69 83 LYS A C 1
ATOM 684 O O . LYS A 1 83 ? 10.031 4.839 -6.010 1.00 91.69 83 LYS A O 1
ATOM 689 N N . LEU A 1 84 ? 10.072 4.966 -8.261 1.00 90.00 84 LEU A N 1
ATOM 690 C CA . LEU A 1 84 ? 11.214 4.106 -8.530 1.00 90.00 84 LEU A CA 1
ATOM 691 C C . LEU A 1 84 ? 12.308 4.971 -9.138 1.00 90.00 84 LEU A C 1
ATOM 693 O O . LEU A 1 84 ? 12.068 5.632 -10.146 1.00 90.00 84 LEU A O 1
ATOM 697 N N . ASN A 1 85 ? 13.480 4.986 -8.518 1.00 90.62 85 ASN A N 1
ATOM 698 C CA . ASN A 1 85 ? 14.650 5.670 -9.050 1.00 90.62 85 ASN A CA 1
ATOM 699 C C . ASN A 1 85 ? 15.647 4.666 -9.633 1.00 90.62 85 ASN A C 1
ATOM 701 O O . ASN A 1 85 ? 15.668 3.499 -9.247 1.00 90.62 85 ASN A O 1
ATOM 705 N N . GLN A 1 86 ? 16.490 5.124 -10.554 1.00 90.44 86 GLN A N 1
ATOM 706 C CA . GLN A 1 86 ? 17.424 4.301 -11.329 1.00 90.44 86 GLN A CA 1
ATOM 707 C C . GLN A 1 86 ? 18.379 3.444 -10.479 1.00 90.44 86 GLN A C 1
ATOM 709 O O . GLN A 1 86 ? 18.869 2.416 -10.940 1.00 90.44 86 GLN A O 1
ATOM 714 N N . ASN A 1 87 ? 18.621 3.829 -9.224 1.00 87.38 87 ASN A N 1
ATOM 715 C CA . ASN A 1 87 ? 19.468 3.099 -8.277 1.00 87.38 87 ASN A CA 1
ATOM 716 C C . ASN A 1 87 ? 18.682 2.307 -7.211 1.00 87.38 87 ASN A C 1
ATOM 718 O O . ASN A 1 87 ? 19.304 1.739 -6.315 1.00 87.38 87 ASN A O 1
ATOM 722 N N . MET A 1 88 ? 17.346 2.280 -7.282 1.00 85.69 88 MET A N 1
ATOM 723 C CA . MET A 1 88 ? 16.450 1.612 -6.328 1.00 85.69 88 MET A CA 1
ATOM 724 C C . MET A 1 88 ? 16.711 1.983 -4.851 1.00 85.69 88 MET A C 1
ATOM 726 O O . MET A 1 88 ? 16.534 1.161 -3.955 1.00 85.69 88 MET A O 1
ATOM 730 N N . SER A 1 89 ? 17.139 3.220 -4.563 1.00 86.88 89 SER A N 1
ATOM 731 C CA . SER A 1 89 ? 17.456 3.656 -3.190 1.00 86.88 89 SER A CA 1
ATOM 732 C C . SER A 1 89 ? 16.225 3.936 -2.319 1.00 86.88 89 SER A C 1
ATOM 734 O O . SER A 1 89 ? 16.351 4.041 -1.095 1.00 86.88 89 SER A O 1
ATOM 736 N N . TRP A 1 90 ? 15.056 4.110 -2.946 1.00 89.94 90 TRP A N 1
ATOM 737 C CA . TRP A 1 90 ? 13.777 4.497 -2.332 1.00 89.94 90 TRP A CA 1
ATOM 738 C C . TRP A 1 90 ? 13.720 5.898 -1.707 1.00 89.94 90 TRP A C 1
ATOM 740 O O . TRP A 1 90 ? 12.674 6.272 -1.175 1.00 89.94 90 TRP A O 1
ATOM 750 N N . SER A 1 91 ? 14.777 6.712 -1.800 1.00 90.31 91 SER A N 1
ATOM 751 C CA . SER A 1 91 ? 14.816 8.057 -1.197 1.00 90.31 91 SER A CA 1
ATOM 752 C C . SER A 1 91 ? 13.647 8.935 -1.647 1.00 90.31 91 SER A C 1
ATOM 754 O O . SER A 1 91 ? 12.897 9.443 -0.815 1.00 90.31 91 SER A O 1
ATOM 756 N N . ASP A 1 92 ? 13.410 9.011 -2.958 1.00 91.62 92 ASP A N 1
ATOM 757 C CA . ASP A 1 92 ? 12.352 9.847 -3.538 1.00 91.62 92 ASP A CA 1
ATOM 758 C C . ASP A 1 92 ? 10.952 9.427 -3.072 1.00 91.62 92 ASP A C 1
ATOM 760 O O . ASP A 1 92 ? 10.053 10.264 -2.908 1.00 91.62 92 ASP A O 1
ATOM 764 N N . GLN A 1 93 ? 10.756 8.120 -2.875 1.00 93.12 93 GLN A N 1
ATOM 765 C CA . GLN A 1 93 ? 9.507 7.549 -2.385 1.00 93.12 93 GLN A CA 1
ATOM 766 C C . GLN A 1 93 ? 9.296 7.899 -0.914 1.00 93.12 93 GLN A C 1
ATOM 768 O O . GLN A 1 93 ? 8.217 8.366 -0.542 1.00 93.12 93 GLN A O 1
ATOM 773 N N . ILE A 1 94 ? 10.325 7.718 -0.085 1.00 93.19 94 ILE A N 1
ATOM 774 C CA . ILE A 1 94 ? 10.268 7.997 1.351 1.00 93.19 94 ILE A CA 1
ATOM 775 C C . ILE A 1 94 ? 10.080 9.490 1.612 1.00 93.19 94 ILE A C 1
ATOM 777 O O . ILE A 1 94 ? 9.286 9.858 2.479 1.00 93.19 94 ILE A O 1
ATOM 781 N N . ASP A 1 95 ? 10.714 10.359 0.830 1.00 93.69 95 ASP A N 1
ATOM 782 C CA . ASP A 1 95 ? 10.533 11.807 0.932 1.00 93.69 95 ASP A CA 1
ATOM 783 C C . ASP A 1 95 ? 9.113 12.227 0.543 1.00 93.69 95 ASP A C 1
ATOM 785 O O . ASP A 1 95 ? 8.461 13.006 1.248 1.00 93.69 95 ASP A O 1
ATOM 789 N N . ALA A 1 96 ? 8.588 11.685 -0.561 1.00 94.19 96 ALA A N 1
ATOM 790 C CA . ALA A 1 96 ? 7.218 11.950 -0.987 1.00 94.19 96 ALA A CA 1
ATOM 791 C C . ALA A 1 96 ? 6.191 11.458 0.050 1.00 94.19 96 ALA A C 1
ATOM 793 O O . ALA A 1 96 ? 5.221 12.164 0.345 1.00 94.19 96 ALA A O 1
ATOM 794 N N . LEU A 1 97 ? 6.415 10.276 0.628 1.00 95.25 97 LEU A N 1
ATOM 795 C CA . LEU A 1 97 ? 5.600 9.711 1.699 1.00 95.25 97 LEU A CA 1
ATOM 796 C C . LEU A 1 97 ? 5.666 10.573 2.968 1.00 95.25 97 LEU A C 1
ATOM 798 O O . LEU A 1 97 ? 4.630 10.967 3.504 1.00 95.25 97 LEU A O 1
ATOM 802 N N . SER A 1 98 ? 6.871 10.939 3.404 1.00 96.62 98 SER A N 1
ATOM 803 C CA . SER A 1 98 ? 7.107 11.752 4.601 1.00 96.62 98 SER A CA 1
ATOM 804 C C . SER A 1 98 ? 6.409 13.107 4.519 1.00 96.62 98 SER A C 1
ATOM 806 O O . SER A 1 98 ? 5.795 13.548 5.496 1.00 96.62 98 SER A O 1
ATOM 808 N N . LYS A 1 99 ? 6.419 13.746 3.339 1.00 97.12 99 LYS A N 1
ATOM 809 C CA . LYS A 1 99 ? 5.681 14.994 3.078 1.00 97.12 99 LYS A CA 1
ATOM 810 C C . LYS A 1 99 ? 4.171 14.794 3.231 1.00 97.12 99 LYS A C 1
ATOM 812 O O . LYS A 1 99 ? 3.526 15.548 3.961 1.00 97.12 99 LYS A O 1
ATOM 817 N N . LYS A 1 100 ? 3.610 13.747 2.615 1.00 96.75 100 LYS A N 1
ATOM 818 C CA . LYS A 1 100 ? 2.173 13.416 2.697 1.00 96.75 100 LYS A CA 1
ATOM 819 C C . LYS A 1 100 ? 1.714 13.105 4.124 1.00 96.75 100 LYS A C 1
ATOM 821 O O . LYS A 1 100 ? 0.623 13.527 4.517 1.00 96.75 100 LYS A O 1
ATOM 826 N N . VAL A 1 101 ? 2.526 12.374 4.886 1.00 97.88 101 VAL A N 1
ATOM 827 C CA . VAL A 1 101 ? 2.263 12.052 6.295 1.00 97.88 101 VAL A CA 1
ATOM 828 C C . VAL A 1 101 ? 2.333 13.316 7.150 1.00 97.88 101 VAL A C 1
ATOM 830 O O . VAL A 1 101 ? 1.406 13.599 7.907 1.00 97.88 101 VAL A O 1
ATOM 833 N N . SER A 1 102 ? 3.384 14.123 6.990 1.00 97.69 102 SER A N 1
ATOM 834 C CA . SER A 1 102 ? 3.575 15.361 7.758 1.00 97.69 102 SER A CA 1
ATOM 835 C C . SER A 1 102 ? 2.433 16.357 7.557 1.00 97.69 102 SER A C 1
ATOM 837 O O . SER A 1 102 ? 1.971 16.956 8.527 1.00 97.69 102 SER A O 1
ATOM 839 N N . GLN A 1 103 ? 1.924 16.494 6.328 1.00 97.56 103 GLN A N 1
ATOM 840 C CA . GLN A 1 103 ? 0.758 17.334 6.029 1.00 97.56 103 GLN A CA 1
ATOM 841 C C . GLN A 1 103 ? -0.481 16.900 6.827 1.00 97.56 103 GLN A C 1
ATOM 843 O O . GLN A 1 103 ? -1.115 17.726 7.486 1.00 97.56 103 GLN A O 1
ATOM 848 N N . ARG A 1 104 ? -0.796 15.598 6.831 1.00 97.62 104 ARG A N 1
ATOM 849 C CA . ARG A 1 104 ? -1.952 15.041 7.555 1.00 97.62 104 ARG A CA 1
ATOM 850 C C . ARG A 1 104 ? -1.777 15.096 9.070 1.00 97.62 104 ARG A C 1
ATOM 852 O O . ARG A 1 104 ? -2.728 15.402 9.781 1.00 97.62 104 ARG A O 1
ATOM 859 N N . LEU A 1 105 ? -0.556 14.894 9.567 1.00 96.94 105 LEU A N 1
ATOM 860 C CA . LEU A 1 105 ? -0.232 15.132 10.974 1.00 96.94 105 LEU A CA 1
ATOM 861 C C . LEU A 1 105 ? -0.418 16.599 11.361 1.00 96.94 105 LEU A C 1
ATOM 863 O O . LEU A 1 105 ? -0.900 16.884 12.454 1.00 96.94 105 LEU A O 1
ATOM 867 N N . GLY A 1 106 ? -0.075 17.532 10.472 1.00 96.56 106 GLY A N 1
ATOM 868 C CA . GLY A 1 106 ? -0.345 18.955 10.660 1.00 96.56 106 GLY A CA 1
ATOM 869 C C . GLY A 1 106 ? -1.838 19.248 10.811 1.00 96.56 106 GLY A C 1
ATOM 870 O O . GLY A 1 106 ? -2.219 20.006 11.699 1.00 96.56 106 GLY A O 1
ATOM 871 N N . VAL A 1 107 ? -2.684 18.609 9.996 1.00 96.25 107 VAL A N 1
ATOM 872 C CA . VAL A 1 107 ? -4.148 18.692 10.136 1.00 96.25 107 VAL A CA 1
ATOM 873 C C . VAL A 1 107 ? -4.589 18.126 11.484 1.00 96.25 107 VAL A C 1
ATOM 875 O O . VAL A 1 107 ? -5.230 18.846 12.246 1.00 96.25 107 VAL A O 1
ATOM 878 N N . LEU A 1 108 ? -4.178 16.897 11.823 1.00 96.88 108 LEU A N 1
ATOM 879 C CA . LEU A 1 108 ? -4.514 16.250 13.095 1.00 96.88 108 LEU A CA 1
ATOM 880 C C . LEU A 1 108 ? -4.137 17.125 14.300 1.00 96.88 108 LEU A C 1
ATOM 882 O O . LEU A 1 108 ? -4.942 17.288 15.208 1.00 96.88 108 LEU A O 1
ATOM 886 N N . ARG A 1 109 ? -2.955 17.755 14.293 1.00 96.12 109 ARG A N 1
ATOM 887 C CA . ARG A 1 109 ? -2.516 18.662 15.369 1.00 96.12 109 ARG A CA 1
ATOM 888 C C . ARG A 1 109 ? -3.428 19.868 15.566 1.00 96.12 109 ARG A C 1
ATOM 890 O O . ARG A 1 109 ? -3.577 20.302 16.701 1.00 96.12 109 ARG A O 1
ATOM 897 N N . ARG A 1 110 ? -4.003 20.415 14.493 1.00 96.06 110 ARG A N 1
ATOM 898 C CA . ARG A 1 110 ? -4.902 21.575 14.573 1.00 96.06 110 ARG A CA 1
ATOM 899 C C . ARG A 1 110 ? -6.288 21.192 15.075 1.00 96.06 110 ARG A C 1
ATOM 901 O O . ARG A 1 110 ? -6.877 21.941 15.840 1.00 96.06 110 ARG A O 1
ATOM 908 N N . VAL A 1 111 ? -6.791 20.025 14.672 1.00 95.88 111 VAL A N 1
ATOM 909 C CA . VAL A 1 111 ? -8.159 19.599 15.005 1.00 95.88 111 VAL A CA 1
ATOM 910 C C . VAL A 1 111 ? -8.250 18.723 16.256 1.00 95.88 111 VAL A C 1
ATOM 912 O O . VAL A 1 111 ? -9.348 18.522 16.760 1.00 95.88 111 VAL A O 1
ATOM 915 N N . LYS A 1 112 ? -7.134 18.207 16.800 1.00 95.00 112 LYS A N 1
ATOM 916 C CA . LYS A 1 112 ? -7.161 17.248 17.926 1.00 95.00 112 LYS A CA 1
ATOM 917 C C . LYS A 1 112 ? -7.901 17.762 19.163 1.00 95.00 112 LYS A C 1
ATOM 919 O O . LYS A 1 112 ? -8.509 16.958 19.860 1.00 95.00 112 LYS A O 1
ATOM 924 N N . TYR A 1 113 ? -7.864 19.069 19.432 1.00 95.19 113 TYR A N 1
ATOM 925 C CA . TYR A 1 113 ? -8.525 19.675 20.595 1.00 95.19 113 TYR A CA 1
ATOM 926 C C . TYR A 1 113 ? -10.052 19.700 20.460 1.00 95.19 113 TYR A C 1
ATOM 928 O O . TYR A 1 113 ? -10.749 19.777 21.461 1.00 95.19 113 TYR A O 1
ATOM 936 N N . LEU A 1 114 ? -10.563 19.570 19.233 1.00 96.38 114 LEU A N 1
ATOM 937 C CA . LEU A 1 114 ? -11.992 19.475 18.933 1.00 96.38 114 LEU A CA 1
ATOM 938 C C . LEU A 1 114 ? -12.494 18.024 18.928 1.00 96.38 114 LEU A C 1
ATOM 940 O O . LEU A 1 114 ? -13.675 17.785 18.697 1.00 96.38 114 LEU A O 1
ATOM 944 N N . LEU A 1 115 ? -11.600 17.046 19.120 1.00 96.25 115 LEU A N 1
ATOM 945 C CA . LEU A 1 115 ? -11.902 15.633 18.927 1.00 96.25 115 LEU A CA 1
ATOM 946 C C . LEU A 1 115 ? -11.612 14.810 20.187 1.00 96.25 115 LEU A C 1
ATOM 948 O O . LEU A 1 115 ? -10.515 14.921 20.754 1.00 96.25 115 LEU A O 1
ATOM 952 N N . PRO A 1 116 ? -12.524 13.898 20.570 1.00 96.69 116 PRO A N 1
ATOM 953 C CA . PRO A 1 116 ? -12.222 12.864 21.553 1.00 96.69 116 PRO A CA 1
ATOM 954 C C . PRO A 1 116 ? -11.164 11.886 21.013 1.00 96.69 116 PRO A C 1
ATOM 956 O O . PRO A 1 116 ? -10.923 11.806 19.803 1.00 96.69 116 PRO A O 1
ATOM 959 N N . LEU A 1 117 ? -10.553 11.093 21.902 1.00 96.19 117 LEU A N 1
ATOM 960 C CA . LEU A 1 117 ? -9.474 10.153 21.559 1.00 96.19 117 LEU A CA 1
ATOM 961 C C . LEU A 1 117 ? -9.832 9.228 20.383 1.00 96.19 117 LEU A C 1
ATOM 963 O O . LEU A 1 117 ? -9.045 9.086 19.449 1.00 96.19 117 LEU A O 1
ATOM 967 N N . HIS A 1 118 ? -11.038 8.652 20.381 1.00 95.81 118 HIS A N 1
ATOM 968 C CA . HIS A 1 118 ? -11.489 7.768 19.302 1.00 95.81 118 HIS A CA 1
ATOM 969 C C . HIS A 1 118 ? -11.570 8.486 17.943 1.00 95.81 118 HIS A C 1
ATOM 971 O O . HIS A 1 118 ? -11.252 7.887 16.919 1.00 95.81 118 HIS A O 1
ATOM 977 N N . GLY A 1 119 ? -11.925 9.776 17.917 1.00 96.94 119 GLY A N 1
ATOM 978 C CA . GLY A 1 119 ? -11.943 10.585 16.696 1.00 96.94 119 GLY A CA 1
ATOM 979 C C . GLY A 1 119 ? -10.533 10.850 16.162 1.00 96.94 119 GLY A C 1
ATOM 980 O O . GLY A 1 119 ? -10.284 10.741 14.962 1.00 96.94 119 GLY A O 1
ATOM 981 N N . ARG A 1 120 ? -9.572 11.108 17.059 1.00 97.75 120 ARG A N 1
ATOM 982 C CA . ARG A 1 120 ? -8.149 11.252 16.698 1.00 97.75 120 ARG A CA 1
ATOM 983 C C . ARG A 1 120 ? -7.590 9.954 16.108 1.00 97.75 120 ARG A C 1
ATOM 985 O O . ARG A 1 120 ? -6.904 9.988 15.086 1.00 97.75 120 ARG A O 1
ATOM 992 N N . LEU A 1 121 ? -7.922 8.817 16.724 1.00 97.44 121 LEU A N 1
ATOM 993 C CA . LEU A 1 121 ? -7.561 7.484 16.234 1.00 97.44 121 LEU A CA 1
ATOM 994 C C . LEU A 1 121 ? -8.202 7.184 14.876 1.00 97.44 121 LEU A C 1
ATOM 996 O O . LEU A 1 121 ? -7.518 6.685 13.986 1.00 97.44 121 LEU A O 1
ATOM 1000 N N . ALA A 1 122 ? -9.474 7.541 14.681 1.00 96.00 122 ALA A N 1
ATOM 1001 C CA . ALA A 1 122 ? -10.160 7.368 13.404 1.00 96.00 122 ALA A CA 1
ATOM 1002 C C . ALA A 1 122 ? -9.471 8.150 12.276 1.00 96.00 122 ALA A C 1
ATOM 1004 O O . ALA A 1 122 ? -9.239 7.592 11.204 1.00 96.00 122 ALA A O 1
ATOM 1005 N N . ILE A 1 123 ? -9.064 9.402 12.520 1.00 96.38 123 ILE A N 1
ATOM 1006 C CA . ILE A 1 123 ? -8.290 10.198 11.551 1.00 96.38 123 ILE A CA 1
ATOM 1007 C C . ILE A 1 123 ? -6.960 9.521 11.220 1.00 96.38 123 ILE A C 1
ATOM 1009 O O . ILE A 1 123 ? -6.591 9.420 10.051 1.00 96.38 123 ILE A O 1
ATOM 1013 N N . TYR A 1 124 ? -6.230 9.046 12.230 1.00 97.50 124 TYR A N 1
ATOM 1014 C CA . TYR A 1 124 ? -4.962 8.367 11.991 1.00 97.50 124 TYR A CA 1
ATOM 1015 C C . TYR A 1 124 ? -5.148 7.091 11.162 1.00 97.50 124 TYR A C 1
ATOM 1017 O O . TYR A 1 124 ? -4.492 6.942 10.133 1.00 97.50 124 TYR A O 1
ATOM 1025 N N . ASN A 1 125 ? -6.077 6.220 11.561 1.00 95.75 125 ASN A N 1
ATOM 1026 C CA . ASN A 1 125 ? -6.325 4.939 10.901 1.00 95.75 125 ASN A CA 1
ATOM 1027 C C . ASN A 1 125 ? -6.854 5.097 9.469 1.00 95.75 125 ASN A C 1
ATOM 1029 O O . ASN A 1 125 ? -6.557 4.261 8.624 1.00 95.75 125 ASN A O 1
ATOM 1033 N N . SER A 1 126 ? -7.616 6.156 9.181 1.00 95.31 126 SER A N 1
ATOM 1034 C CA . SER A 1 126 ? -8.208 6.378 7.853 1.00 95.31 126 SER A CA 1
ATOM 1035 C C . SER A 1 126 ? -7.332 7.203 6.910 1.00 95.31 126 SER A C 1
ATOM 1037 O O . SER A 1 126 ? -7.366 6.977 5.703 1.00 95.31 126 SER A O 1
ATOM 1039 N N . LEU A 1 127 ? -6.545 8.157 7.421 1.00 95.69 127 LEU A N 1
ATOM 1040 C CA . LEU A 1 127 ? -5.811 9.103 6.572 1.00 95.69 127 LEU A CA 1
ATOM 1041 C C . LEU A 1 127 ? -4.294 8.932 6.625 1.00 95.69 127 LEU A C 1
ATOM 1043 O O . LEU A 1 127 ? -3.633 9.251 5.638 1.00 95.69 127 LEU A O 1
ATOM 1047 N N . ILE A 1 128 ? -3.729 8.480 7.748 1.00 97.38 128 ILE A N 1
ATOM 1048 C CA . ILE A 1 128 ? -2.275 8.464 7.974 1.00 97.38 128 ILE A CA 1
ATOM 1049 C C . ILE A 1 128 ? -1.711 7.051 7.860 1.00 97.38 128 ILE A C 1
ATOM 1051 O O . ILE A 1 128 ? -0.795 6.840 7.070 1.00 97.38 128 ILE A O 1
ATOM 1055 N N . LEU A 1 129 ? -2.261 6.093 8.610 1.00 96.56 129 LEU A N 1
ATOM 1056 C CA . LEU A 1 129 ? -1.807 4.702 8.617 1.00 96.56 129 LEU A CA 1
ATOM 1057 C C . LEU A 1 129 ? -1.762 4.078 7.210 1.00 96.56 129 LEU A C 1
ATOM 1059 O O . LEU A 1 129 ? -0.717 3.527 6.867 1.00 96.56 129 LEU A O 1
ATOM 1063 N N . PRO A 1 130 ? -2.775 4.264 6.335 1.00 96.31 130 PRO A N 1
ATOM 1064 C CA . PRO A 1 130 ? -2.750 3.671 4.998 1.00 96.31 130 PRO A CA 1
ATOM 1065 C C . PRO A 1 130 ? -1.598 4.179 4.125 1.00 96.31 130 PRO A C 1
ATOM 1067 O O . PRO A 1 130 ? -1.183 3.498 3.195 1.00 96.31 130 PRO A O 1
ATOM 1070 N N . LEU A 1 131 ? -1.049 5.366 4.414 1.00 95.94 131 LEU A N 1
ATOM 1071 C CA . LEU A 1 131 ? 0.125 5.860 3.695 1.00 95.94 131 LEU A CA 1
ATOM 1072 C C . LEU A 1 131 ? 1.382 5.064 4.034 1.00 95.94 131 LEU A C 1
ATOM 1074 O O . LEU A 1 131 ? 2.221 4.871 3.160 1.00 95.94 131 LEU A O 1
ATOM 1078 N N . PHE A 1 132 ? 1.529 4.650 5.295 1.00 95.50 132 PHE A N 1
ATOM 1079 C CA . PHE A 1 132 ? 2.649 3.812 5.708 1.00 95.50 132 PHE A CA 1
ATOM 1080 C C . PHE A 1 132 ? 2.528 2.397 5.155 1.00 95.50 132 PHE A C 1
ATOM 1082 O O . PHE A 1 132 ? 3.560 1.806 4.869 1.00 95.50 132 PHE A O 1
ATOM 1089 N N . ASP A 1 133 ? 1.301 1.899 4.998 1.00 93.00 133 ASP A N 1
ATOM 1090 C CA . ASP A 1 133 ? 1.025 0.522 4.581 1.00 93.00 133 ASP A CA 1
ATOM 1091 C C . ASP A 1 133 ? 1.066 0.339 3.061 1.00 93.00 133 ASP A C 1
ATOM 1093 O O . ASP A 1 133 ? 1.343 -0.750 2.565 1.00 93.00 133 ASP A O 1
ATOM 1097 N N . TYR A 1 134 ? 0.786 1.396 2.294 1.00 92.94 134 TYR A N 1
ATOM 1098 C CA . TYR A 1 134 ? 0.669 1.285 0.846 1.00 92.94 134 TYR A CA 1
ATOM 1099 C C . TYR A 1 134 ? 1.978 0.827 0.185 1.00 92.94 134 TY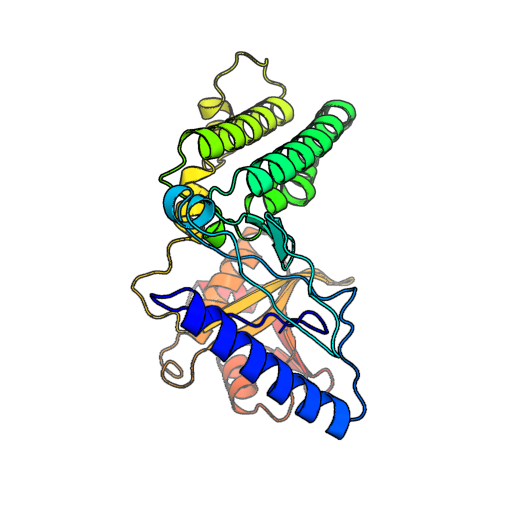R A C 1
ATOM 1101 O O . TYR A 1 134 ? 2.955 1.580 0.089 1.00 92.94 134 TYR A O 1
ATOM 1109 N N . ALA A 1 135 ? 1.955 -0.407 -0.328 1.00 88.88 135 ALA A N 1
ATOM 1110 C CA . ALA A 1 135 ? 3.063 -1.067 -1.018 1.00 88.88 135 ALA A CA 1
ATOM 1111 C C . ALA A 1 135 ? 4.379 -1.093 -0.212 1.00 88.88 135 ALA A C 1
ATOM 1113 O O . ALA A 1 135 ? 5.469 -1.166 -0.781 1.00 88.88 135 ALA A O 1
ATOM 1114 N N . ASP A 1 136 ? 4.291 -1.061 1.117 1.00 90.44 136 ASP A N 1
ATOM 1115 C CA . ASP A 1 136 ? 5.449 -1.102 2.015 1.00 90.44 136 ASP A CA 1
ATOM 1116 C C . ASP A 1 136 ? 6.251 -2.407 1.916 1.00 90.44 136 ASP A C 1
ATOM 1118 O O . ASP A 1 136 ? 7.445 -2.430 2.214 1.00 90.44 136 ASP A O 1
ATOM 1122 N N . ILE A 1 137 ? 5.631 -3.467 1.399 1.00 86.44 137 ILE A N 1
ATOM 1123 C CA . ILE A 1 137 ? 6.288 -4.715 1.008 1.00 86.44 137 ILE A CA 1
ATOM 1124 C C . ILE A 1 137 ? 7.330 -4.522 -0.101 1.00 86.44 137 ILE A C 1
ATOM 1126 O O . ILE A 1 137 ? 8.303 -5.270 -0.144 1.00 86.44 137 ILE A O 1
ATOM 1130 N N . VAL A 1 138 ? 7.150 -3.518 -0.968 1.00 85.50 138 VAL A N 1
ATOM 1131 C CA . VAL A 1 138 ? 8.025 -3.239 -2.116 1.00 85.50 138 VAL A CA 1
ATOM 1132 C C . VAL A 1 138 ? 9.199 -2.359 -1.692 1.00 85.50 138 VAL A C 1
ATOM 1134 O O . VAL A 1 138 ? 10.353 -2.724 -1.885 1.00 85.50 138 VAL A O 1
ATOM 1137 N N . TRP A 1 139 ? 8.912 -1.199 -1.094 1.00 87.31 139 TRP A N 1
ATOM 1138 C CA . TRP A 1 139 ? 9.925 -0.179 -0.787 1.00 87.31 139 TRP A CA 1
ATOM 1139 C C . TRP A 1 139 ? 10.465 -0.244 0.649 1.00 87.31 139 TRP A C 1
ATOM 1141 O O . TRP A 1 139 ? 11.388 0.489 1.003 1.00 87.31 139 TRP A O 1
ATOM 1151 N N . GLY A 1 140 ? 9.898 -1.090 1.512 1.00 80.06 140 GLY A N 1
ATOM 1152 C CA . GLY A 1 140 ? 10.197 -1.148 2.942 1.00 80.06 140 GLY A CA 1
ATOM 1153 C C . GLY A 1 140 ? 11.539 -1.781 3.310 1.00 80.06 140 GLY A C 1
ATOM 1154 O O . GLY A 1 140 ? 11.585 -2.562 4.257 1.00 80.06 140 GLY A O 1
ATOM 1155 N N . ASP A 1 141 ? 12.621 -1.504 2.588 1.00 71.50 141 ASP A N 1
ATOM 1156 C CA . ASP A 1 141 ? 13.929 -2.154 2.733 1.00 71.50 141 ASP A CA 1
ATOM 1157 C C . ASP A 1 141 ? 14.503 -2.078 4.169 1.00 71.50 141 ASP A C 1
ATOM 1159 O O . ASP A 1 141 ? 14.544 -1.019 4.797 1.00 71.50 141 ASP A O 1
ATOM 1163 N N . LYS A 1 142 ? 14.964 -3.222 4.703 1.00 64.31 142 LYS A N 1
ATOM 1164 C CA . LYS A 1 142 ? 15.631 -3.300 6.019 1.00 64.31 142 LYS A CA 1
ATOM 1165 C C . LYS A 1 142 ? 17.041 -2.701 5.993 1.00 64.31 142 LYS A C 1
ATOM 1167 O O . LYS A 1 142 ? 17.536 -2.302 7.048 1.00 64.31 142 LYS A O 1
ATOM 1172 N N . ASN A 1 143 ? 17.677 -2.633 4.825 1.00 69.12 143 ASN A N 1
ATOM 1173 C CA . ASN A 1 143 ? 19.066 -2.199 4.698 1.00 69.12 143 ASN A CA 1
ATOM 1174 C C . ASN A 1 143 ? 19.203 -0.672 4.762 1.00 69.12 143 ASN A C 1
ATOM 1176 O O . ASN A 1 143 ? 20.205 -0.168 5.270 1.00 69.12 143 ASN A O 1
ATOM 1180 N N . ASN A 1 144 ? 18.170 0.084 4.371 1.00 82.69 144 ASN A N 1
ATOM 1181 C CA . ASN A 1 144 ? 18.161 1.541 4.493 1.00 82.69 144 ASN A CA 1
ATOM 1182 C C . ASN A 1 144 ? 17.624 2.016 5.859 1.00 82.69 144 ASN A C 1
ATOM 1184 O O . ASN A 1 144 ? 16.552 2.620 5.976 1.00 82.69 144 ASN A O 1
ATOM 1188 N N . LYS A 1 145 ? 18.392 1.731 6.922 1.00 85.25 145 LYS A N 1
ATOM 1189 C CA . LYS A 1 145 ? 18.018 2.038 8.318 1.00 85.25 145 LYS A CA 1
ATOM 1190 C C . LYS A 1 145 ? 17.673 3.514 8.538 1.00 85.25 145 LYS A C 1
ATOM 1192 O O . LYS A 1 145 ? 16.761 3.806 9.307 1.00 85.25 145 LYS A O 1
ATOM 1197 N N . VAL A 1 146 ? 18.365 4.428 7.854 1.00 88.81 146 VAL A N 1
ATOM 1198 C CA . VAL A 1 146 ? 18.166 5.880 7.994 1.00 88.81 146 VAL A CA 1
ATOM 1199 C C . VAL A 1 146 ? 16.786 6.293 7.483 1.00 88.81 146 VAL A C 1
ATOM 1201 O O . VAL A 1 146 ? 16.009 6.890 8.228 1.00 88.81 146 VAL A O 1
ATOM 1204 N N . LEU A 1 147 ? 16.432 5.919 6.249 1.00 90.56 147 LEU A N 1
ATOM 1205 C CA . LEU A 1 147 ? 15.118 6.242 5.686 1.00 90.56 147 LEU A CA 1
ATOM 1206 C C . LEU A 1 147 ? 13.980 5.602 6.492 1.00 90.56 147 LEU A C 1
ATOM 1208 O O . LEU A 1 147 ? 12.968 6.249 6.773 1.00 90.56 147 LEU A O 1
ATOM 1212 N N . MET A 1 148 ? 14.159 4.351 6.923 1.00 92.50 148 MET A N 1
ATOM 1213 C CA . MET A 1 148 ? 13.161 3.654 7.738 1.00 92.50 148 MET A CA 1
ATOM 1214 C C . MET A 1 148 ? 12.975 4.297 9.115 1.00 92.50 148 MET A C 1
ATOM 1216 O O . MET A 1 148 ? 11.846 4.371 9.609 1.00 92.50 148 MET A O 1
ATOM 1220 N N . HIS A 1 149 ? 14.058 4.786 9.722 1.00 92.94 149 HIS A N 1
ATOM 1221 C CA . HIS A 1 149 ? 14.006 5.522 10.979 1.00 92.94 149 HIS A CA 1
ATOM 1222 C C . HIS A 1 149 ? 13.251 6.850 10.826 1.00 92.94 149 HIS A C 1
ATOM 1224 O O . HIS A 1 149 ? 12.421 7.177 11.673 1.00 92.94 149 HIS A O 1
ATOM 1230 N N . ASN A 1 150 ? 13.444 7.580 9.722 1.00 93.38 150 ASN A N 1
ATOM 1231 C CA . ASN A 1 150 ? 12.720 8.832 9.468 1.00 93.38 150 ASN A CA 1
ATOM 1232 C C . ASN A 1 150 ? 11.196 8.626 9.451 1.00 93.38 150 ASN A C 1
ATOM 1234 O O . ASN A 1 150 ? 10.454 9.407 10.051 1.00 93.38 150 ASN A O 1
ATOM 1238 N N . LEU A 1 151 ? 10.718 7.533 8.847 1.00 95.50 151 LEU A N 1
ATOM 1239 C CA . LEU A 1 151 ? 9.300 7.166 8.908 1.00 95.50 151 LEU A CA 1
ATOM 1240 C C . LEU A 1 151 ? 8.850 6.797 10.329 1.00 95.50 151 LEU A C 1
ATOM 1242 O O . LEU A 1 151 ? 7.763 7.195 10.750 1.00 95.50 151 LEU A O 1
ATOM 1246 N N . GLN A 1 152 ? 9.682 6.073 11.085 1.00 96.38 152 GLN A N 1
ATOM 1247 C CA . GLN A 1 152 ? 9.377 5.706 12.472 1.00 96.38 152 GLN A CA 1
ATOM 1248 C C . GLN A 1 152 ? 9.199 6.947 13.357 1.00 96.38 152 GLN A C 1
ATOM 1250 O O . GLN A 1 152 ? 8.282 7.004 14.175 1.00 96.38 152 GLN A O 1
ATOM 1255 N N . VAL A 1 153 ? 10.015 7.985 13.153 1.00 96.62 153 VAL A N 1
ATOM 1256 C CA . VAL A 1 153 ? 9.874 9.269 13.855 1.00 96.62 153 VAL A CA 1
ATOM 1257 C C . VAL A 1 153 ? 8.510 9.911 13.576 1.00 96.62 153 VAL A C 1
ATOM 1259 O O . VAL A 1 153 ? 7.891 10.459 14.491 1.00 96.62 153 VAL A O 1
ATOM 1262 N N . LEU A 1 154 ? 7.995 9.818 12.347 1.00 97.62 154 LEU A N 1
ATOM 1263 C CA . LEU A 1 154 ? 6.662 10.326 12.010 1.00 97.62 154 LEU A CA 1
ATOM 1264 C C . LEU A 1 154 ? 5.548 9.540 12.715 1.00 97.62 154 LEU A C 1
ATOM 1266 O O . LEU A 1 154 ? 4.623 10.166 13.236 1.00 97.62 154 LEU A O 1
ATOM 1270 N N . GLN A 1 155 ? 5.656 8.210 12.799 1.00 97.94 155 GLN A N 1
ATOM 1271 C CA . GLN A 1 155 ? 4.713 7.383 13.564 1.00 97.94 155 GLN A CA 1
ATOM 1272 C C . GLN A 1 155 ? 4.734 7.748 15.057 1.00 97.94 155 GLN A C 1
ATOM 1274 O O . GLN A 1 155 ? 3.685 7.988 15.654 1.00 97.94 155 GLN A O 1
ATOM 1279 N N . ASN A 1 156 ? 5.926 7.886 15.646 1.00 98.00 156 ASN A N 1
ATOM 1280 C CA . ASN A 1 156 ? 6.095 8.288 17.046 1.00 98.00 156 ASN A CA 1
ATOM 1281 C C . ASN A 1 156 ? 5.459 9.662 17.311 1.00 98.00 156 ASN A C 1
ATOM 1283 O O . ASN A 1 156 ? 4.776 9.876 18.312 1.00 98.00 156 ASN A O 1
ATOM 1287 N N . ASN A 1 157 ? 5.645 10.606 16.387 1.00 97.06 157 ASN A N 1
ATOM 1288 C CA . ASN A 1 157 ? 5.030 11.928 16.466 1.00 97.06 157 ASN A CA 1
ATOM 1289 C C . ASN A 1 157 ? 3.504 11.878 16.341 1.00 97.06 157 ASN A C 1
ATOM 1291 O O . ASN A 1 157 ? 2.827 12.704 16.958 1.00 97.06 157 ASN A O 1
ATOM 1295 N N . ALA A 1 158 ? 2.960 10.939 15.566 1.00 97.62 158 ALA A N 1
ATOM 1296 C CA . ALA A 1 158 ? 1.526 10.697 15.488 1.00 97.62 158 ALA A CA 1
ATOM 1297 C C . ALA A 1 158 ? 0.974 10.224 16.837 1.00 97.62 158 ALA A C 1
ATOM 1299 O O . ALA A 1 158 ? 0.049 10.846 17.356 1.00 97.62 158 ALA A O 1
ATOM 1300 N N . ALA A 1 159 ? 1.600 9.208 17.439 1.00 98.19 159 ALA A N 1
ATOM 1301 C CA . ALA A 1 159 ? 1.190 8.656 18.730 1.00 98.19 159 ALA A CA 1
ATOM 1302 C C . ALA A 1 159 ? 1.182 9.726 19.833 1.00 98.19 159 ALA A C 1
ATOM 1304 O O . ALA A 1 159 ? 0.159 9.941 20.483 1.00 98.19 159 ALA A O 1
ATOM 1305 N N . ARG A 1 160 ? 2.273 10.499 19.953 1.00 97.75 160 ARG A N 1
ATOM 1306 C CA . ARG A 1 160 ? 2.345 11.639 20.886 1.00 97.75 160 ARG A CA 1
ATOM 1307 C C . ARG A 1 160 ? 1.259 12.678 20.623 1.00 97.75 160 ARG A C 1
ATOM 1309 O O . ARG A 1 160 ? 0.658 13.189 21.555 1.00 97.75 160 ARG A O 1
ATOM 1316 N N . THR A 1 161 ? 0.985 12.990 19.354 1.00 96.81 161 THR A N 1
ATOM 1317 C CA . THR A 1 161 ? -0.050 13.974 18.996 1.00 96.81 161 THR A CA 1
ATOM 1318 C C . THR A 1 161 ? -1.441 13.510 19.433 1.00 96.81 161 THR A C 1
ATOM 1320 O O . THR A 1 161 ? -2.229 14.331 19.896 1.00 96.81 161 THR A O 1
ATOM 1323 N N . ILE A 1 162 ? -1.746 12.219 19.289 1.00 97.62 162 ILE A N 1
ATOM 1324 C CA . ILE A 1 162 ? -3.047 11.637 19.644 1.00 97.62 162 ILE A CA 1
ATOM 1325 C C . ILE A 1 162 ? -3.255 11.616 21.160 1.00 97.62 162 ILE A C 1
ATOM 1327 O O . ILE A 1 162 ? -4.327 12.018 21.620 1.00 97.62 162 ILE A O 1
ATOM 1331 N N . LEU A 1 163 ? -2.223 11.208 21.906 1.00 96.94 163 LEU A N 1
ATOM 1332 C CA . LEU A 1 163 ? -2.209 11.144 23.373 1.00 96.94 163 LEU A CA 1
ATOM 1333 C C . LEU A 1 163 ? -2.004 12.505 24.057 1.00 96.94 163 LEU A C 1
ATOM 1335 O O . LEU A 1 163 ? -2.066 12.592 25.275 1.00 96.94 163 LEU A O 1
ATOM 1339 N N . ASP A 1 164 ? -1.777 13.561 23.275 1.00 95.12 164 ASP A N 1
ATOM 1340 C CA . ASP A 1 164 ? -1.451 14.907 23.758 1.00 95.12 164 ASP A CA 1
ATOM 1341 C C . ASP A 1 164 ? -0.162 14.985 24.594 1.00 95.12 164 ASP A C 1
ATOM 1343 O O . ASP A 1 164 ? -0.022 15.789 25.512 1.00 95.12 164 ASP A O 1
ATOM 1347 N N . TYR A 1 165 ? 0.821 14.158 24.242 1.00 96.25 165 TYR A N 1
ATOM 1348 C CA . TYR A 1 165 ? 2.117 14.144 24.904 1.00 96.25 165 TYR A CA 1
ATOM 1349 C C . TYR A 1 165 ? 3.096 15.178 24.341 1.00 96.25 165 TYR A C 1
ATOM 1351 O O . TYR A 1 165 ? 3.113 15.436 23.128 1.00 96.25 165 TYR A O 1
ATOM 1359 N N . PRO A 1 166 ? 3.966 15.750 25.199 1.00 93.88 166 PRO A N 1
ATOM 1360 C CA . PRO A 1 166 ? 5.023 16.649 24.760 1.00 93.88 166 PRO A CA 1
ATOM 1361 C C . PRO A 1 166 ? 5.965 15.995 23.743 1.00 93.88 166 PRO A C 1
ATOM 1363 O O . PRO A 1 166 ? 6.153 14.779 23.721 1.00 93.88 166 PRO A O 1
ATOM 1366 N N . LYS A 1 167 ? 6.634 16.812 22.919 1.00 89.56 167 LYS A N 1
ATOM 1367 C CA . LYS A 1 167 ? 7.549 16.320 21.868 1.00 89.56 167 LYS A CA 1
ATOM 1368 C C . LYS A 1 167 ? 8.699 15.459 22.407 1.00 89.56 167 LYS A C 1
ATOM 1370 O O . LYS A 1 167 ? 9.147 14.559 21.703 1.00 89.56 167 LYS A O 1
ATOM 1375 N N . TYR A 1 168 ? 9.162 15.747 23.623 1.00 91.88 168 TYR A N 1
ATOM 1376 C CA . TYR A 1 168 ? 10.260 15.040 24.288 1.00 91.88 168 TYR A CA 1
ATOM 1377 C C . TYR A 1 168 ? 9.829 13.730 24.960 1.00 91.88 168 TYR A C 1
ATOM 1379 O O . TYR A 1 168 ? 10.688 12.951 25.355 1.00 91.88 168 TYR A O 1
ATOM 1387 N N . PHE A 1 169 ? 8.524 13.463 25.080 1.00 95.94 169 PHE A N 1
ATOM 1388 C CA . PHE A 1 169 ? 8.035 12.210 25.650 1.00 95.94 169 PHE A CA 1
ATOM 1389 C C . PHE A 1 169 ? 8.512 11.007 24.821 1.00 95.94 169 PHE A C 1
ATOM 1391 O O . PHE A 1 169 ? 8.703 11.119 23.605 1.00 95.94 169 PHE A O 1
ATOM 1398 N N . SER A 1 170 ? 8.693 9.839 25.436 1.00 97.06 170 SER A N 1
ATOM 1399 C CA . SER A 1 170 ? 9.155 8.645 24.724 1.00 97.06 170 SER A CA 1
ATOM 1400 C C . SER A 1 170 ? 8.172 8.238 23.620 1.00 97.06 170 SER A C 1
ATOM 1402 O O . SER A 1 170 ? 6.979 8.036 23.841 1.00 97.06 170 SER A O 1
ATOM 1404 N N . GLY A 1 171 ? 8.671 8.135 22.385 1.00 96.12 171 GLY A N 1
ATOM 1405 C CA . GLY A 1 171 ? 7.850 7.720 21.244 1.00 96.12 171 GLY A CA 1
ATOM 1406 C C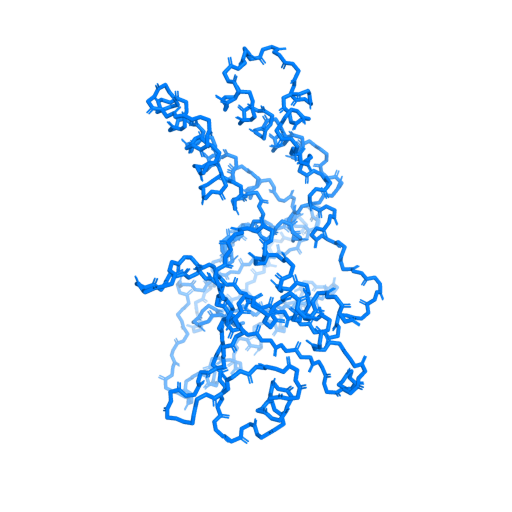 . GLY A 1 171 ? 7.413 6.264 21.373 1.00 96.12 171 GLY A C 1
ATOM 1407 O O . GLY A 1 171 ? 6.269 5.938 21.081 1.00 96.12 171 GLY A O 1
ATOM 1408 N N . THR A 1 172 ? 8.312 5.416 21.871 1.00 95.56 172 THR A N 1
ATOM 1409 C CA . THR A 1 172 ? 8.068 3.990 22.101 1.00 95.56 172 THR A CA 1
ATOM 1410 C C . THR A 1 172 ? 6.990 3.769 23.159 1.00 95.56 172 THR A C 1
ATOM 1412 O O . THR A 1 172 ? 6.091 2.963 22.948 1.00 95.56 172 THR A O 1
ATOM 1415 N N . GLU A 1 173 ? 7.017 4.526 24.259 1.00 97.19 173 GLU A N 1
ATOM 1416 C CA . GLU A 1 173 ? 5.975 4.438 25.293 1.00 97.19 173 GLU A CA 1
ATOM 1417 C C . GLU A 1 173 ? 4.622 4.937 24.777 1.00 97.19 173 GLU A C 1
ATOM 1419 O O . GLU A 1 173 ? 3.596 4.314 25.041 1.00 97.19 173 GLU A O 1
ATOM 1424 N N . ALA A 1 174 ? 4.608 6.011 23.979 1.00 97.81 174 ALA A N 1
ATOM 1425 C CA . ALA A 1 174 ? 3.382 6.499 23.349 1.00 97.81 174 ALA A CA 1
ATOM 1426 C C . ALA A 1 174 ? 2.762 5.452 22.403 1.00 97.81 174 ALA A C 1
ATOM 1428 O O . ALA A 1 174 ? 1.543 5.301 22.364 1.00 97.81 174 ALA A O 1
ATOM 1429 N N . LEU A 1 175 ? 3.587 4.709 21.654 1.00 97.69 175 LEU A N 1
ATOM 1430 C CA . LEU A 1 175 ? 3.112 3.584 20.844 1.00 97.69 175 LEU A CA 1
ATOM 1431 C C . LEU A 1 175 ? 2.548 2.460 21.717 1.00 97.69 175 LEU A C 1
ATOM 1433 O O . LEU A 1 175 ? 1.468 1.956 21.418 1.00 97.69 175 LEU A O 1
ATOM 1437 N N . ALA A 1 176 ? 3.248 2.099 22.796 1.00 97.00 176 ALA A N 1
ATOM 1438 C CA . ALA A 1 176 ? 2.827 1.035 23.702 1.00 97.00 176 ALA A CA 1
ATOM 1439 C C . ALA A 1 176 ? 1.451 1.322 24.321 1.00 97.00 176 ALA A C 1
ATOM 1441 O O . ALA A 1 176 ? 0.586 0.453 24.308 1.00 97.00 176 ALA A O 1
ATOM 1442 N N . GLN A 1 177 ? 1.198 2.556 24.763 1.00 96.81 177 GLN A N 1
ATOM 1443 C CA . GLN A 1 177 ? -0.110 2.942 25.306 1.00 96.81 177 GLN A CA 1
ATOM 1444 C C . GLN A 1 177 ? -1.256 2.845 24.292 1.00 96.81 177 GLN A C 1
ATOM 1446 O O . GLN A 1 177 ? -2.392 2.566 24.667 1.00 96.81 177 GLN A O 1
ATOM 1451 N N . LEU A 1 178 ? -0.974 3.072 23.007 1.00 96.44 178 LEU A N 1
ATOM 1452 C CA . LEU A 1 178 ? -1.957 2.921 21.933 1.00 96.44 178 LEU A CA 1
ATOM 1453 C C . LEU A 1 178 ? -2.056 1.482 21.406 1.00 96.44 178 LEU A C 1
ATOM 1455 O O . LEU A 1 178 ? -2.843 1.235 20.493 1.00 96.44 178 LEU A O 1
ATOM 1459 N N . ASN A 1 179 ? -1.264 0.544 21.939 1.00 96.12 179 ASN A N 1
ATOM 1460 C CA . ASN A 1 179 ? -1.069 -0.798 21.383 1.00 96.12 179 ASN A CA 1
ATOM 1461 C C . ASN A 1 179 ? -0.649 -0.766 19.902 1.00 96.12 179 ASN A C 1
ATOM 1463 O O . ASN A 1 179 ? -1.090 -1.575 19.084 1.00 96.12 179 ASN A O 1
ATOM 1467 N N . TRP A 1 180 ? 0.183 0.207 19.529 1.00 96.62 180 TRP A N 1
ATOM 1468 C CA . TRP A 1 180 ? 0.664 0.360 18.163 1.00 96.62 180 TRP A CA 1
ATOM 1469 C C . TRP A 1 180 ? 1.977 -0.368 17.939 1.00 96.62 180 TRP A C 1
ATOM 1471 O O . TRP A 1 180 ? 2.958 -0.206 18.661 1.00 96.62 180 TRP A O 1
ATOM 1481 N N . MET A 1 181 ? 2.008 -1.112 16.844 1.00 94.38 181 MET A N 1
ATOM 1482 C CA . MET A 1 181 ? 3.198 -1.789 16.364 1.00 94.38 181 MET A CA 1
ATOM 1483 C C . MET A 1 181 ? 4.174 -0.795 15.714 1.00 94.38 181 MET A C 1
ATOM 1485 O O . MET A 1 181 ? 3.736 0.012 14.883 1.00 94.38 181 MET A O 1
ATOM 1489 N N . PRO A 1 182 ? 5.487 -0.858 16.013 1.00 95.25 182 PRO A N 1
ATOM 1490 C CA . PRO A 1 182 ? 6.492 -0.107 15.267 1.00 95.25 182 PRO A CA 1
ATOM 1491 C C . PRO A 1 182 ? 6.413 -0.411 13.768 1.00 95.25 182 PRO A C 1
ATOM 1493 O O . PRO A 1 182 ? 6.152 -1.549 13.372 1.00 95.25 182 PRO A O 1
ATOM 1496 N N . LEU A 1 183 ? 6.691 0.575 12.912 1.00 94.44 183 LEU A N 1
ATOM 1497 C CA . LEU A 1 183 ? 6.601 0.388 11.461 1.00 94.44 183 LEU A CA 1
ATOM 1498 C C . LEU A 1 183 ? 7.546 -0.704 10.943 1.00 94.44 183 LEU A C 1
ATOM 1500 O O . LEU A 1 183 ? 7.252 -1.341 9.936 1.00 94.44 183 LEU A O 1
ATOM 1504 N N . SER A 1 184 ? 8.687 -0.923 11.601 1.00 90.69 184 SER A N 1
ATOM 1505 C CA . SER A 1 184 ? 9.607 -2.014 11.259 1.00 90.69 184 SER A CA 1
ATOM 1506 C C . SER A 1 184 ? 8.950 -3.385 11.408 1.00 90.69 184 SER A C 1
ATOM 1508 O O . SER A 1 184 ? 9.089 -4.224 10.518 1.00 90.69 184 SER A O 1
ATOM 1510 N N . GLU A 1 185 ? 8.225 -3.583 12.505 1.00 89.62 185 GLU A N 1
ATOM 1511 C CA . GLU A 1 185 ? 7.507 -4.813 12.812 1.00 89.62 185 GLU A CA 1
ATOM 1512 C C . GLU A 1 185 ? 6.277 -4.963 11.917 1.00 89.62 185 GLU A C 1
ATOM 1514 O O . GLU A 1 185 ? 6.067 -6.019 11.331 1.00 89.62 185 GLU A O 1
ATOM 1519 N N . ARG A 1 186 ? 5.541 -3.874 11.685 1.00 90.94 186 ARG A N 1
ATOM 1520 C CA . ARG A 1 186 ? 4.396 -3.858 10.768 1.00 90.94 186 ARG A CA 1
ATOM 1521 C C . ARG A 1 186 ? 4.794 -4.250 9.343 1.00 90.94 186 ARG A C 1
ATOM 1523 O O . ARG A 1 186 ? 4.239 -5.188 8.783 1.00 90.94 186 ARG A O 1
ATOM 1530 N N . ARG A 1 187 ? 5.852 -3.631 8.805 1.00 88.75 187 ARG A N 1
ATOM 1531 C CA . ARG A 1 187 ? 6.445 -4.019 7.513 1.00 88.75 187 ARG A CA 1
ATOM 1532 C C . ARG A 1 187 ? 6.959 -5.451 7.512 1.00 88.75 187 ARG A C 1
ATOM 1534 O O . ARG A 1 187 ? 7.027 -6.069 6.456 1.00 88.75 187 ARG A O 1
ATOM 1541 N N . ARG A 1 188 ? 7.440 -5.963 8.650 1.00 84.19 188 ARG A N 1
ATOM 1542 C CA . ARG A 1 188 ? 7.863 -7.365 8.763 1.00 84.19 188 ARG A CA 1
ATOM 1543 C C . ARG A 1 188 ? 6.654 -8.279 8.620 1.00 84.19 188 ARG A C 1
ATOM 1545 O O . ARG A 1 188 ? 6.737 -9.193 7.820 1.00 84.19 188 ARG A O 1
ATOM 1552 N N . GLN A 1 189 ? 5.547 -7.985 9.297 1.00 83.75 189 GLN A N 1
ATOM 1553 C CA . GLN A 1 189 ? 4.304 -8.745 9.163 1.00 83.75 189 GLN A CA 1
ATOM 1554 C C . GLN A 1 189 ? 3.744 -8.699 7.740 1.00 83.75 189 GLN A C 1
ATOM 1556 O O . GLN A 1 189 ? 3.373 -9.741 7.215 1.00 83.75 189 GLN A O 1
ATOM 1561 N N . HIS A 1 190 ? 3.757 -7.537 7.080 1.00 84.06 190 HIS A N 1
ATOM 1562 C CA . HIS A 1 190 ? 3.333 -7.440 5.679 1.00 84.06 190 HIS A CA 1
ATOM 1563 C C . HIS A 1 190 ? 4.276 -8.191 4.719 1.00 84.06 190 HIS A C 1
ATOM 1565 O O . HIS A 1 190 ? 3.827 -8.746 3.721 1.00 84.06 190 HIS A O 1
ATOM 1571 N N . ARG A 1 191 ? 5.587 -8.220 5.014 1.00 75.38 191 ARG A N 1
ATOM 1572 C CA . ARG A 1 191 ? 6.607 -8.932 4.218 1.00 75.38 191 ARG A CA 1
ATOM 1573 C C . ARG A 1 191 ? 6.772 -10.397 4.545 1.00 75.38 191 ARG A C 1
ATOM 1575 O O . ARG A 1 191 ? 7.490 -11.065 3.806 1.00 75.38 191 ARG A O 1
ATOM 1582 N N . CYS A 1 192 ? 6.175 -10.893 5.621 1.00 58.22 192 CYS A N 1
ATOM 1583 C CA . CYS A 1 192 ? 6.012 -12.320 5.821 1.00 58.22 192 CYS A CA 1
ATOM 1584 C C . CYS A 1 192 ? 5.055 -12.833 4.734 1.00 58.22 192 CYS A C 1
ATOM 1586 O O . CYS A 1 192 ? 3.910 -13.183 4.995 1.00 58.22 192 CYS A O 1
ATOM 1588 N N . ILE A 1 193 ? 5.564 -12.886 3.499 1.00 57.50 193 ILE A N 1
ATOM 1589 C CA . ILE A 1 193 ? 5.351 -14.012 2.615 1.00 57.50 193 ILE A CA 1
ATOM 1590 C C . ILE A 1 193 ? 5.852 -15.180 3.449 1.00 57.50 193 ILE A C 1
ATOM 1592 O O . ILE A 1 193 ? 7.050 -15.380 3.642 1.00 57.50 193 ILE A O 1
ATOM 1596 N N . ASP A 1 194 ? 4.894 -15.812 4.103 1.00 46.03 194 ASP A N 1
ATOM 1597 C CA . ASP A 1 194 ? 5.062 -17.082 4.764 1.00 46.03 194 ASP A CA 1
ATOM 1598 C C . ASP A 1 194 ? 5.827 -18.005 3.797 1.00 46.03 194 ASP A C 1
ATOM 1600 O O . ASP A 1 194 ? 5.522 -18.032 2.604 1.00 46.03 194 ASP A O 1
ATOM 1604 N N . GLU A 1 195 ? 6.812 -18.775 4.269 1.00 48.00 195 GLU A N 1
ATOM 1605 C CA . GLU A 1 195 ? 7.333 -19.899 3.466 1.00 48.00 195 GLU A CA 1
ATOM 1606 C C . GLU A 1 195 ? 6.209 -20.905 3.149 1.00 48.00 195 GLU A C 1
ATOM 1608 O O . GLU A 1 195 ? 6.346 -21.785 2.299 1.00 48.00 195 GLU A O 1
ATOM 1613 N N . ARG A 1 196 ? 5.053 -20.758 3.808 1.00 60.84 196 ARG A N 1
ATOM 1614 C CA . ARG A 1 196 ? 3.807 -21.398 3.415 1.00 60.84 196 ARG A CA 1
ATOM 1615 C C . ARG A 1 196 ? 3.316 -20.852 2.082 1.00 60.84 196 ARG A C 1
ATOM 1617 O O . ARG A 1 196 ? 3.151 -19.657 1.851 1.00 60.84 196 ARG A O 1
ATOM 1624 N N . VAL A 1 197 ? 2.957 -21.788 1.220 1.00 73.44 197 VAL A N 1
ATOM 1625 C CA . VAL A 1 197 ? 2.220 -21.507 -0.005 1.00 73.44 197 VAL A CA 1
ATOM 1626 C C . VAL A 1 197 ? 0.917 -20.784 0.357 1.00 73.44 197 VAL A C 1
ATOM 1628 O O . VAL A 1 197 ? 0.081 -21.327 1.075 1.00 73.44 197 VAL A O 1
ATOM 1631 N N . ILE A 1 198 ? 0.722 -19.563 -0.151 1.00 81.25 198 ILE A N 1
ATOM 1632 C CA . ILE A 1 198 ? -0.551 -18.838 -0.019 1.00 81.25 198 ILE A CA 1
ATOM 1633 C C . ILE A 1 198 ? -1.623 -19.612 -0.788 1.00 81.25 198 ILE A C 1
ATOM 1635 O O . ILE A 1 198 ? -1.697 -19.527 -2.013 1.00 81.25 198 ILE A O 1
ATOM 1639 N N . VAL A 1 199 ? -2.455 -20.368 -0.077 1.00 87.56 199 VAL A N 1
ATOM 1640 C CA . VAL A 1 199 ? -3.489 -21.244 -0.658 1.00 87.56 199 VAL A CA 1
ATOM 1641 C C . VAL A 1 199 ? -4.826 -20.546 -0.920 1.00 87.56 199 VAL A C 1
ATOM 1643 O O . VAL A 1 199 ? -5.705 -21.133 -1.547 1.00 87.56 199 VAL A O 1
ATOM 1646 N N . GLY A 1 200 ? -5.000 -19.302 -0.475 1.00 88.75 200 GLY A N 1
ATOM 1647 C CA . GLY A 1 200 ? -6.229 -18.537 -0.668 1.00 88.75 200 GLY A CA 1
ATOM 1648 C C . GLY A 1 200 ? -6.175 -17.148 -0.040 1.00 88.75 200 GLY A C 1
ATOM 1649 O O . GLY A 1 200 ? -5.210 -16.813 0.646 1.00 88.75 200 GLY A O 1
ATOM 1650 N N . TYR A 1 201 ? -7.210 -16.350 -0.277 1.00 91.69 201 TYR A N 1
ATOM 1651 C CA . TYR A 1 201 ? -7.387 -15.019 0.296 1.00 91.69 201 TYR A CA 1
ATOM 1652 C C . TYR A 1 201 ? -8.872 -14.706 0.508 1.00 91.69 201 TYR A C 1
ATOM 1654 O O . TYR A 1 201 ? -9.743 -15.294 -0.134 1.00 91.69 201 TYR A O 1
ATOM 1662 N N . ALA A 1 202 ? -9.143 -13.732 1.376 1.00 91.38 202 ALA A N 1
ATOM 1663 C CA . ALA A 1 202 ? -10.450 -13.104 1.513 1.00 91.38 202 ALA A CA 1
ATOM 1664 C C . ALA A 1 202 ? -10.287 -11.579 1.514 1.00 91.38 202 ALA A C 1
ATOM 1666 O O . ALA A 1 202 ? -9.491 -11.045 2.287 1.00 91.38 202 ALA A O 1
ATOM 1667 N N . ILE A 1 203 ? -11.039 -10.886 0.663 1.00 91.25 203 ILE A N 1
ATOM 1668 C CA . ILE A 1 203 ? -11.131 -9.425 0.631 1.00 91.25 203 ILE A CA 1
ATOM 1669 C C . ILE A 1 203 ? -12.475 -9.048 1.235 1.00 91.25 203 ILE A C 1
ATOM 1671 O O . ILE A 1 203 ? -13.519 -9.524 0.792 1.00 91.25 203 ILE A O 1
ATOM 1675 N N . TYR A 1 204 ? -12.459 -8.188 2.249 1.00 94.19 204 TYR A N 1
ATOM 1676 C CA . TYR A 1 204 ? -13.676 -7.733 2.901 1.00 94.19 204 TYR A CA 1
ATOM 1677 C C . TYR A 1 204 ? -13.614 -6.256 3.275 1.00 94.19 204 TYR A C 1
ATOM 1679 O O . TYR A 1 204 ? -12.545 -5.683 3.485 1.00 94.19 204 TYR A O 1
ATOM 1687 N N . VAL A 1 205 ? -14.790 -5.650 3.392 1.00 92.75 205 VAL A N 1
ATOM 1688 C CA . VAL A 1 205 ? -14.981 -4.257 3.792 1.00 92.75 205 VAL A CA 1
ATOM 1689 C C . VAL A 1 205 ? -16.077 -4.154 4.848 1.00 92.75 205 VAL A C 1
ATOM 1691 O O . VAL A 1 205 ? -17.005 -4.963 4.903 1.00 92.75 205 VAL A O 1
ATOM 1694 N N . ASN A 1 206 ? -15.997 -3.135 5.701 1.00 91.25 206 ASN A N 1
ATOM 1695 C CA . ASN A 1 206 ? -17.117 -2.806 6.577 1.00 91.25 206 ASN A CA 1
ATOM 1696 C C . ASN A 1 206 ? -18.256 -2.225 5.735 1.00 91.25 206 ASN A C 1
ATOM 1698 O O . ASN A 1 206 ? -18.048 -1.329 4.921 1.00 91.25 206 ASN A O 1
ATOM 1702 N N . SER A 1 207 ? -19.466 -2.719 5.961 1.00 91.44 207 SER A N 1
ATOM 1703 C CA . SER A 1 207 ? -20.694 -2.252 5.324 1.00 91.44 207 SER A CA 1
ATOM 1704 C C . SER A 1 207 ? -21.728 -1.861 6.379 1.00 91.44 207 SER A C 1
ATOM 1706 O O . SER A 1 207 ? -21.551 -2.095 7.578 1.00 91.44 207 SER A O 1
ATOM 1708 N N . TYR A 1 208 ? -22.821 -1.241 5.944 1.00 90.19 208 TYR A N 1
ATOM 1709 C CA . TYR A 1 208 ? -23.914 -0.857 6.829 1.00 90.19 208 TYR A CA 1
ATOM 1710 C C . TYR A 1 208 ? -25.246 -1.355 6.274 1.00 90.19 208 TYR A C 1
ATOM 1712 O O . TYR A 1 208 ? -25.498 -1.309 5.071 1.00 90.19 208 TYR A O 1
ATOM 1720 N N . SER A 1 209 ? -26.101 -1.859 7.157 1.00 82.12 209 SER A N 1
ATOM 1721 C CA . SER A 1 209 ? -27.473 -2.244 6.856 1.00 82.12 209 SER A CA 1
ATOM 1722 C C . SER A 1 209 ? -28.416 -1.336 7.628 1.00 82.12 209 SER A C 1
ATOM 1724 O O . SER A 1 209 ? -28.350 -1.294 8.852 1.00 82.12 209 SER A O 1
ATOM 1726 N N . THR A 1 210 ? -29.342 -0.679 6.932 1.00 84.25 210 THR A N 1
ATOM 1727 C CA . THR A 1 210 ? -30.344 0.213 7.542 1.00 84.25 210 THR A CA 1
ATOM 1728 C C . THR A 1 210 ? -31.119 -0.455 8.682 1.00 84.25 210 THR A C 1
ATOM 1730 O O . THR A 1 210 ? -31.412 0.181 9.684 1.00 84.25 210 THR A O 1
ATOM 1733 N N . TRP A 1 211 ? -31.393 -1.758 8.566 1.00 85.31 211 TRP A N 1
ATOM 1734 C CA . TRP A 1 211 ? -32.222 -2.508 9.517 1.00 85.31 211 TRP A CA 1
ATOM 1735 C C . TRP A 1 211 ? -31.443 -3.232 10.620 1.00 85.31 211 TRP A C 1
ATOM 1737 O O . TRP A 1 211 ? -32.012 -3.578 11.650 1.00 85.31 211 TRP A O 1
ATOM 1747 N N . LYS A 1 212 ? -30.161 -3.541 10.391 1.00 85.69 212 LYS A N 1
ATOM 1748 C CA . LYS A 1 212 ? -29.350 -4.379 11.299 1.00 85.69 212 LYS A CA 1
ATOM 1749 C C . LYS A 1 212 ? -28.092 -3.677 11.821 1.00 85.69 212 LYS A C 1
ATOM 1751 O O . LYS A 1 212 ? -27.420 -4.222 12.687 1.00 85.69 212 LYS A O 1
ATOM 1756 N N . GLY A 1 213 ? -27.770 -2.487 11.320 1.00 90.44 213 GLY A N 1
ATOM 1757 C CA . GLY A 1 213 ? -26.580 -1.729 11.694 1.00 90.44 213 GLY A CA 1
ATOM 1758 C C . GLY A 1 213 ? -25.317 -2.184 10.961 1.00 90.44 213 GLY A C 1
ATOM 1759 O O . GLY A 1 213 ? -25.358 -2.593 9.798 1.00 90.44 213 GLY A O 1
ATOM 1760 N N . ARG A 1 214 ? -24.170 -2.078 11.638 1.00 93.62 214 ARG A N 1
ATOM 1761 C CA . ARG A 1 214 ? -22.844 -2.367 11.068 1.00 93.62 214 ARG A CA 1
ATOM 1762 C C . ARG A 1 214 ? -22.736 -3.842 10.663 1.00 93.62 214 ARG A C 1
ATOM 1764 O O . ARG A 1 214 ? -23.084 -4.729 11.439 1.00 93.62 214 ARG A O 1
ATOM 1771 N N . SER A 1 215 ? -22.221 -4.104 9.468 1.00 94.25 215 SER A N 1
ATOM 1772 C CA . SER A 1 215 ? -22.010 -5.445 8.913 1.00 94.25 215 SER A CA 1
ATOM 1773 C C . SER A 1 215 ? -20.643 -5.559 8.241 1.00 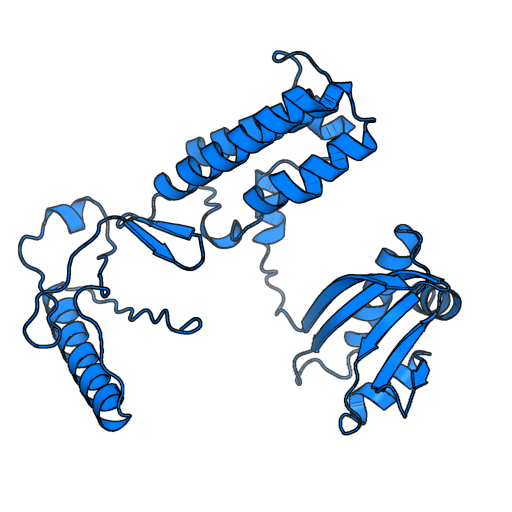94.25 215 SER A C 1
ATOM 1775 O O . SER A 1 215 ? -19.959 -4.563 8.022 1.00 94.25 215 SER A O 1
ATOM 1777 N N . LEU A 1 216 ? -20.246 -6.777 7.896 1.00 95.94 216 LEU A N 1
ATOM 1778 C CA . LEU A 1 216 ? -19.058 -7.059 7.094 1.00 95.94 216 LEU A CA 1
ATOM 1779 C C . LEU A 1 216 ? -19.505 -7.552 5.716 1.00 95.94 216 LEU A C 1
ATOM 1781 O O . LEU A 1 216 ? -20.424 -8.361 5.608 1.00 95.94 216 LEU A O 1
ATOM 1785 N N . TRP A 1 217 ? -18.903 -7.013 4.664 1.00 95.50 217 TRP A N 1
ATOM 1786 C CA . TRP A 1 217 ? -19.118 -7.429 3.284 1.00 95.50 217 TRP A CA 1
ATOM 1787 C C . TRP A 1 217 ? -17.869 -8.132 2.772 1.00 95.50 217 TRP A C 1
ATOM 1789 O O . TRP A 1 217 ? -16.799 -7.530 2.787 1.00 95.50 217 TRP A O 1
ATOM 1799 N N . ILE A 1 218 ? -17.990 -9.385 2.346 1.00 95.88 218 ILE A N 1
ATOM 1800 C CA . ILE A 1 218 ? -16.917 -10.095 1.655 1.00 95.88 218 ILE A CA 1
ATOM 1801 C C . ILE A 1 218 ? -17.062 -9.776 0.173 1.00 95.88 218 ILE A C 1
ATOM 1803 O O . ILE A 1 218 ? -18.059 -10.142 -0.449 1.00 95.88 218 ILE A O 1
ATOM 1807 N N . GLU A 1 219 ? -16.057 -9.092 -0.356 1.00 92.81 219 GLU A N 1
ATOM 1808 C CA . GLU A 1 219 ? -15.962 -8.762 -1.773 1.00 92.81 219 GLU A CA 1
ATOM 1809 C C . GLU A 1 219 ? -15.466 -9.963 -2.576 1.00 92.81 219 GLU A C 1
ATOM 1811 O O . GLU A 1 219 ? -15.998 -10.259 -3.641 1.00 92.81 219 GLU A O 1
ATOM 1816 N N . ASP A 1 220 ? -14.487 -10.692 -2.035 1.00 89.56 220 ASP A N 1
ATOM 1817 C CA . ASP A 1 220 ? -13.957 -11.889 -2.676 1.00 89.56 220 ASP A CA 1
ATOM 1818 C C . ASP A 1 220 ? -13.455 -12.904 -1.639 1.00 89.56 220 ASP A C 1
ATOM 1820 O O . ASP A 1 220 ? -12.932 -12.536 -0.585 1.00 89.56 220 ASP A O 1
ATOM 1824 N N . LEU A 1 221 ? -13.615 -14.191 -1.941 1.00 90.94 221 LEU A N 1
ATOM 1825 C CA . LEU A 1 221 ? -13.086 -15.316 -1.173 1.00 90.94 221 LEU A CA 1
ATOM 1826 C C . LEU A 1 221 ? -12.606 -16.376 -2.160 1.00 90.94 221 LEU A C 1
ATOM 1828 O O . LEU A 1 221 ? -13.400 -17.105 -2.756 1.00 90.94 221 LEU A O 1
ATOM 1832 N N . PHE A 1 222 ? -11.292 -16.502 -2.282 1.00 90.44 222 PHE A N 1
ATOM 1833 C CA . PHE A 1 222 ? -10.670 -17.416 -3.223 1.00 90.44 222 PHE A CA 1
ATOM 1834 C C . PHE A 1 222 ? -9.781 -18.424 -2.508 1.00 90.44 222 PHE A C 1
ATOM 1836 O O . PHE A 1 222 ? -8.994 -18.084 -1.629 1.00 90.44 222 PHE A O 1
ATOM 1843 N N . ILE A 1 223 ? -9.864 -19.681 -2.942 1.00 91.25 223 ILE A N 1
ATOM 1844 C CA . ILE A 1 223 ? -8.961 -20.760 -2.537 1.00 91.25 223 ILE A CA 1
ATOM 1845 C C . ILE A 1 223 ? -8.486 -21.455 -3.803 1.00 91.25 223 ILE A C 1
ATOM 1847 O O . ILE A 1 223 ? -9.303 -21.790 -4.679 1.00 91.25 223 ILE A O 1
ATOM 1851 N N . ARG A 1 224 ? -7.175 -21.696 -3.880 1.00 89.31 224 ARG A N 1
ATOM 1852 C CA . ARG A 1 224 ? -6.545 -22.416 -4.984 1.00 89.31 224 ARG A CA 1
ATOM 1853 C C . ARG A 1 224 ? -7.210 -23.783 -5.175 1.00 89.31 224 ARG A C 1
ATOM 1855 O O . ARG A 1 224 ? -7.491 -24.454 -4.180 1.00 89.31 224 ARG A O 1
ATOM 1862 N N . PRO A 1 225 ? -7.480 -24.213 -6.420 1.00 90.31 225 PRO A N 1
ATOM 1863 C CA . PRO A 1 225 ? -8.187 -25.467 -6.684 1.00 90.31 225 PRO A CA 1
ATOM 1864 C C . PRO A 1 225 ? -7.589 -26.702 -5.989 1.00 90.31 225 PRO A C 1
ATOM 1866 O O . PRO A 1 225 ? -8.334 -27.483 -5.406 1.00 90.31 225 PRO A O 1
ATOM 1869 N N . ASP A 1 226 ? -6.260 -26.822 -5.968 1.00 90.50 226 ASP A N 1
ATOM 1870 C CA . ASP A 1 226 ? -5.468 -27.893 -5.329 1.00 90.50 226 ASP A CA 1
ATOM 1871 C C . ASP A 1 226 ? -5.558 -27.936 -3.786 1.00 90.50 226 ASP A C 1
ATOM 1873 O O . ASP A 1 226 ? -5.142 -28.896 -3.126 1.00 90.50 226 ASP A O 1
ATOM 1877 N N . SER A 1 227 ? -6.108 -26.880 -3.195 1.00 88.38 227 SER A N 1
ATOM 1878 C CA . SER A 1 227 ? -6.219 -26.680 -1.753 1.00 88.38 227 SER A CA 1
ATOM 1879 C C . SER A 1 227 ? -7.671 -26.736 -1.263 1.00 88.38 227 SER A C 1
ATOM 1881 O O . SER A 1 227 ? -7.931 -26.646 -0.063 1.00 88.38 227 SER A O 1
ATOM 1883 N N . ARG A 1 228 ? -8.642 -26.921 -2.166 1.00 89.38 228 ARG A N 1
ATOM 1884 C CA . ARG A 1 228 ? -10.064 -27.073 -1.818 1.00 89.38 228 ARG A CA 1
ATOM 1885 C C . ARG A 1 228 ? -10.335 -28.432 -1.167 1.00 89.38 228 ARG A C 1
ATOM 1887 O O . ARG A 1 228 ? -9.549 -29.365 -1.277 1.00 89.38 228 ARG A O 1
ATOM 1894 N N . GLY A 1 229 ? -11.443 -28.525 -0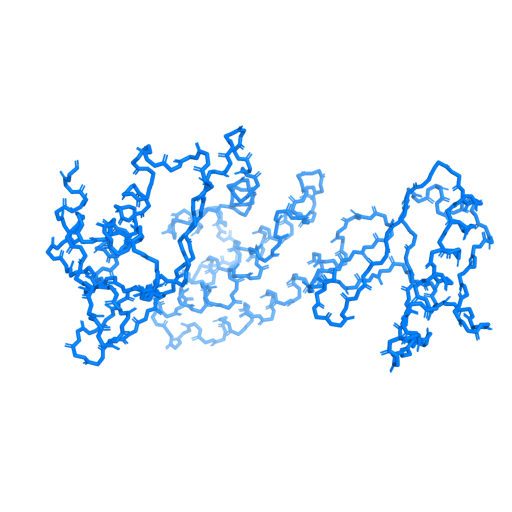.432 1.00 86.69 229 GLY A N 1
ATOM 1895 C CA . GLY A 1 229 ? -11.832 -29.743 0.295 1.00 86.69 229 GLY A CA 1
ATOM 1896 C C . GLY A 1 229 ? -11.077 -29.988 1.609 1.00 86.69 229 GLY A C 1
ATOM 1897 O O . GLY A 1 229 ? -11.475 -30.855 2.374 1.00 86.69 229 GLY A O 1
ATOM 1898 N N . LYS A 1 230 ? -10.051 -29.187 1.927 1.00 89.25 230 LYS A N 1
ATOM 1899 C CA . LYS A 1 230 ? -9.234 -29.303 3.152 1.00 89.25 230 LYS A CA 1
ATOM 1900 C C . LYS A 1 230 ? -9.751 -28.463 4.334 1.00 89.25 230 LYS A C 1
ATOM 1902 O O . LYS A 1 230 ? -8.984 -28.117 5.221 1.00 89.25 230 LYS A O 1
ATOM 1907 N N . GLY A 1 231 ? -11.013 -28.025 4.307 1.00 89.81 231 GLY A N 1
ATOM 1908 C CA . GLY A 1 231 ? -11.602 -27.166 5.352 1.00 89.81 231 GLY A CA 1
ATOM 1909 C C . GLY A 1 231 ? -11.172 -25.688 5.337 1.00 89.81 231 GLY A C 1
ATOM 1910 O O . GLY A 1 231 ? -11.754 -24.883 6.054 1.00 89.81 231 GLY A O 1
ATOM 1911 N N . ILE A 1 232 ? -10.235 -25.285 4.468 1.00 91.06 232 ILE A N 1
ATOM 1912 C CA . ILE A 1 232 ? -9.656 -23.924 4.441 1.00 91.06 232 ILE A CA 1
ATOM 1913 C C . ILE A 1 232 ? -10.716 -22.814 4.315 1.00 91.06 232 ILE A C 1
ATOM 1915 O O . ILE A 1 232 ? -10.619 -21.786 4.978 1.00 91.06 232 ILE A O 1
ATOM 1919 N N . GLY A 1 233 ? -11.751 -23.007 3.493 1.00 91.19 233 GLY A N 1
ATOM 1920 C CA . GLY A 1 233 ? -12.810 -22.000 3.330 1.00 91.19 233 GLY A CA 1
ATOM 1921 C C . GLY A 1 233 ? -13.648 -21.793 4.581 1.00 91.19 233 GLY A C 1
ATOM 1922 O O . GLY A 1 233 ? -14.061 -20.669 4.859 1.00 91.19 233 GLY A O 1
ATOM 1923 N N . GLN A 1 234 ? -13.859 -22.859 5.353 1.00 93.19 234 GLN A N 1
ATOM 1924 C CA . GLN A 1 234 ? -14.536 -22.755 6.636 1.00 93.19 234 GLN A CA 1
ATOM 1925 C C . GLN A 1 234 ? -13.671 -21.949 7.607 1.00 93.19 234 GLN A C 1
ATOM 1927 O O . GLN A 1 234 ? -14.183 -21.028 8.228 1.00 93.19 234 GLN A O 1
ATOM 1932 N N . GLU A 1 235 ? -12.359 -22.196 7.654 1.00 92.94 235 GLU A N 1
ATOM 1933 C CA . GLU A 1 235 ? -11.431 -21.437 8.505 1.00 92.94 235 GLU A CA 1
ATOM 1934 C C . GLU A 1 235 ? -11.366 -19.942 8.148 1.00 92.94 235 GLU A C 1
ATOM 1936 O O . GLU A 1 235 ? -11.378 -19.095 9.044 1.00 92.94 235 GLU A O 1
ATOM 1941 N N . PHE A 1 236 ? -11.402 -19.581 6.857 1.00 93.69 236 PHE A N 1
ATOM 1942 C CA . PHE A 1 236 ? -11.547 -18.175 6.450 1.00 93.69 236 PHE A CA 1
ATOM 1943 C C . PHE A 1 236 ? -12.818 -17.547 7.031 1.00 93.69 236 PHE A C 1
ATOM 1945 O O . PHE A 1 236 ? -12.768 -16.457 7.601 1.00 93.69 236 PHE A O 1
ATOM 1952 N N . LEU A 1 237 ? -13.956 -18.235 6.928 1.00 94.88 237 LEU A N 1
ATOM 1953 C CA . LEU A 1 237 ? -15.228 -17.724 7.437 1.00 94.88 237 LEU A CA 1
ATOM 1954 C C . LEU A 1 237 ? -15.304 -17.716 8.964 1.00 94.88 237 LEU A C 1
ATOM 1956 O O . LEU A 1 237 ? -15.901 -16.793 9.516 1.00 94.88 237 LEU A O 1
ATOM 1960 N N . LYS A 1 238 ? -14.655 -18.657 9.659 1.00 95.50 238 LYS A N 1
ATOM 1961 C CA . LYS A 1 238 ? -14.481 -18.605 11.119 1.00 95.50 238 LYS A CA 1
ATOM 1962 C C . LYS A 1 238 ? -13.677 -17.377 11.530 1.00 95.50 238 LYS A C 1
ATOM 1964 O O . LYS A 1 238 ? -14.102 -16.635 12.413 1.00 95.50 238 LYS A O 1
ATOM 1969 N N . CYS A 1 239 ? -12.557 -17.116 10.854 1.00 95.56 239 CYS A N 1
ATOM 1970 C CA . CYS A 1 239 ? -11.722 -15.945 11.111 1.00 95.56 239 CYS A CA 1
ATOM 1971 C C . CYS A 1 239 ? -12.502 -14.639 10.893 1.00 95.56 239 CYS A C 1
ATOM 1973 O O . CYS A 1 239 ? -12.540 -13.780 11.774 1.00 95.56 239 CYS A O 1
ATOM 1975 N N . LEU A 1 240 ? -13.209 -14.518 9.765 1.00 96.12 240 LEU A N 1
ATOM 1976 C CA . LEU A 1 240 ? -14.054 -13.356 9.480 1.00 96.12 240 LEU A CA 1
ATOM 1977 C C . LEU A 1 240 ? -15.207 -13.214 10.481 1.00 96.12 240 LEU A C 1
ATOM 1979 O O . LEU A 1 240 ? -15.509 -12.097 10.896 1.00 96.12 240 LEU A O 1
ATOM 1983 N N . SER A 1 241 ? -15.814 -14.324 10.909 1.00 97.00 241 SER A N 1
ATOM 1984 C CA . SER A 1 241 ? -16.861 -14.342 11.941 1.00 97.00 241 SER A CA 1
ATOM 1985 C C . SER A 1 241 ? -16.333 -13.836 13.276 1.00 97.00 241 SER A C 1
ATOM 1987 O O . SER A 1 241 ? -16.975 -12.997 13.904 1.00 97.00 241 SER A O 1
ATOM 1989 N N . LYS A 1 242 ? -15.131 -14.261 13.678 1.00 95.62 242 LYS A N 1
ATOM 1990 C CA . LYS A 1 242 ? -14.464 -13.756 14.881 1.00 95.62 242 LYS A CA 1
ATOM 1991 C C . LYS A 1 242 ? -14.201 -12.255 14.786 1.00 95.62 242 LYS A C 1
ATOM 1993 O O . LYS A 1 242 ? -14.627 -11.514 15.665 1.00 95.62 242 LYS A O 1
ATOM 1998 N N . ILE A 1 243 ? -13.613 -11.790 13.680 1.00 94.25 243 ILE A N 1
ATOM 1999 C CA . ILE A 1 243 ? -13.386 -10.358 13.429 1.00 94.25 243 ILE A CA 1
ATOM 2000 C C . ILE A 1 243 ? -14.705 -9.579 13.514 1.00 94.25 243 ILE A C 1
ATOM 2002 O O . ILE A 1 243 ? -14.763 -8.528 14.154 1.00 94.25 243 ILE A O 1
ATOM 2006 N N . ALA A 1 244 ? -15.773 -10.079 12.895 1.00 95.06 244 ALA A N 1
ATOM 2007 C CA . ALA A 1 244 ? -17.075 -9.428 12.909 1.00 95.06 244 ALA A CA 1
ATOM 2008 C C . ALA A 1 244 ? -17.676 -9.358 14.322 1.00 95.06 244 ALA A C 1
ATOM 2010 O O . ALA A 1 244 ? -18.148 -8.295 14.729 1.00 95.06 244 ALA A O 1
ATOM 2011 N N . LEU A 1 245 ? -17.620 -10.453 15.084 1.00 95.44 245 LEU A N 1
ATOM 2012 C CA . LEU A 1 245 ? -18.122 -10.518 16.456 1.00 95.44 245 LEU A CA 1
ATOM 2013 C C . LEU A 1 245 ? -17.336 -9.604 17.403 1.00 95.44 245 LEU A C 1
ATOM 2015 O O . LEU A 1 245 ? -17.961 -8.832 18.132 1.00 95.44 245 LEU A O 1
ATOM 2019 N N . ASP A 1 246 ? -16.003 -9.625 17.332 1.00 93.25 246 ASP A N 1
ATOM 2020 C CA . ASP A 1 246 ? -15.111 -8.785 18.145 1.00 93.25 246 ASP A CA 1
ATOM 2021 C C . ASP A 1 246 ? -15.352 -7.286 17.883 1.00 93.25 246 ASP A C 1
ATOM 2023 O O . ASP A 1 246 ? -15.218 -6.450 18.775 1.00 93.25 246 ASP A O 1
ATOM 2027 N N . ASN A 1 247 ? -15.778 -6.934 16.664 1.00 90.38 247 ASN A N 1
ATOM 2028 C CA . ASN A 1 247 ? -16.117 -5.563 16.269 1.00 90.38 247 ASN A CA 1
ATOM 2029 C C . ASN A 1 247 ? -17.601 -5.196 16.475 1.00 90.38 247 ASN A C 1
ATOM 2031 O O . ASN A 1 247 ? -18.021 -4.101 16.080 1.00 90.38 247 ASN A O 1
ATOM 2035 N N . GLY A 1 248 ? -18.403 -6.085 17.071 1.00 92.62 248 GLY A N 1
ATOM 2036 C CA . GLY A 1 248 ? -19.828 -5.861 17.323 1.00 92.62 248 GLY A CA 1
ATOM 2037 C C . GLY A 1 248 ? -20.679 -5.754 16.052 1.00 92.62 248 GLY A C 1
ATOM 2038 O O . GLY A 1 248 ? -21.686 -5.045 16.048 1.00 92.62 248 GLY A O 1
ATOM 2039 N N . LEU A 1 249 ? -20.271 -6.407 14.961 1.00 95.06 249 LEU A N 1
ATOM 2040 C CA . LEU A 1 249 ? -20.994 -6.404 13.689 1.00 95.06 249 LEU A CA 1
ATOM 2041 C C . LEU A 1 249 ? -22.162 -7.400 13.721 1.00 95.06 249 LEU A C 1
ATOM 2043 O O . LEU A 1 249 ? -22.078 -8.481 14.303 1.00 95.06 249 LEU A O 1
ATOM 2047 N N . ALA A 1 250 ? -23.269 -7.036 13.075 1.00 94.12 250 ALA A N 1
ATOM 2048 C CA . ALA A 1 250 ? -24.516 -7.793 13.136 1.00 94.12 250 ALA A CA 1
ATOM 2049 C C . ALA A 1 250 ? -24.556 -9.007 12.196 1.00 94.12 250 ALA A C 1
ATOM 2051 O O . ALA A 1 250 ? -25.276 -9.966 12.469 1.00 94.12 250 ALA A O 1
ATOM 2052 N N . LYS A 1 251 ? -23.835 -8.951 11.070 1.00 95.00 251 LYS A N 1
ATOM 2053 C CA . LYS A 1 251 ? -23.818 -10.005 10.045 1.00 95.00 251 LYS A CA 1
ATOM 2054 C C . LYS A 1 251 ? -22.619 -9.893 9.109 1.00 95.00 251 LYS A C 1
ATOM 2056 O O . LYS A 1 251 ? -22.078 -8.797 8.933 1.00 95.00 251 LYS A O 1
ATOM 2061 N N . ILE A 1 252 ? -22.300 -11.001 8.447 1.00 96.56 252 ILE A N 1
ATOM 2062 C CA . ILE A 1 252 ? -21.440 -11.054 7.259 1.00 96.56 252 ILE A CA 1
ATOM 2063 C C . ILE A 1 252 ? -22.315 -11.294 6.028 1.00 96.56 252 ILE A C 1
ATOM 2065 O O . ILE A 1 252 ? -23.281 -12.056 6.092 1.00 96.56 252 ILE A O 1
ATOM 2069 N N . ARG A 1 253 ? -21.990 -10.645 4.908 1.00 94.69 253 ARG A N 1
ATOM 2070 C CA . ARG A 1 253 ? -22.649 -10.861 3.616 1.00 94.69 253 ARG A CA 1
ATOM 2071 C C . ARG A 1 253 ? -21.646 -11.017 2.486 1.00 94.69 253 ARG A C 1
ATOM 2073 O O . ARG A 1 253 ? -20.593 -10.389 2.527 1.00 94.69 253 ARG A O 1
ATOM 2080 N N . CYS A 1 254 ? -22.000 -11.805 1.482 1.00 93.62 254 CYS A N 1
ATOM 2081 C CA . CYS A 1 254 ? -21.285 -11.882 0.212 1.00 93.62 254 CYS A CA 1
ATOM 2082 C C . CYS A 1 254 ? -22.261 -12.150 -0.936 1.00 93.62 254 CYS A C 1
ATOM 2084 O O . CYS A 1 254 ? -23.405 -12.550 -0.702 1.00 93.62 254 CYS A O 1
ATOM 2086 N N . ASN A 1 255 ? -21.804 -11.947 -2.169 1.00 92.00 255 ASN A N 1
ATOM 2087 C CA . ASN A 1 255 ? -22.541 -12.373 -3.352 1.00 92.00 255 ASN A CA 1
ATOM 2088 C C . ASN A 1 255 ? -22.058 -13.747 -3.820 1.00 92.00 255 ASN A C 1
ATOM 2090 O O . ASN A 1 255 ? -20.865 -14.044 -3.794 1.00 92.00 255 ASN A O 1
ATOM 2094 N N . VAL A 1 256 ? -22.986 -14.567 -4.307 1.00 89.19 256 VAL A N 1
ATOM 2095 C CA . VAL A 1 256 ? -22.695 -15.851 -4.942 1.00 89.19 256 VAL A CA 1
ATOM 2096 C C . VAL A 1 256 ? -23.495 -15.977 -6.232 1.00 89.19 256 VAL A C 1
ATOM 2098 O O . VAL A 1 256 ? -24.720 -15.885 -6.251 1.00 89.19 256 VAL A O 1
ATOM 2101 N N . LEU A 1 257 ? -22.796 -16.165 -7.351 1.00 86.56 257 LEU A N 1
ATOM 2102 C CA . LEU A 1 257 ? -23.444 -16.313 -8.652 1.00 86.56 257 LEU A CA 1
ATOM 2103 C C . LEU A 1 257 ? -24.201 -17.646 -8.720 1.00 86.56 257 LEU A C 1
ATOM 2105 O O . LEU A 1 257 ? -23.694 -18.679 -8.287 1.00 86.56 257 LEU A O 1
ATOM 2109 N N . SER A 1 258 ? -25.396 -17.637 -9.315 1.00 83.06 258 SER A N 1
ATOM 2110 C CA . SER A 1 258 ? -26.329 -18.780 -9.337 1.00 83.06 258 SER A CA 1
ATOM 2111 C C . SER A 1 258 ? -25.770 -20.048 -9.995 1.00 83.06 258 SER A C 1
ATOM 2113 O O . SER A 1 258 ? -26.192 -21.164 -9.665 1.00 83.06 258 SER A O 1
ATOM 2115 N N . TRP A 1 259 ? -24.813 -19.885 -10.912 1.00 87.06 259 TRP A N 1
ATOM 2116 C CA . TRP A 1 259 ? -24.110 -20.978 -11.582 1.00 87.06 259 TRP A CA 1
ATOM 2117 C C . TRP A 1 259 ? -23.032 -21.627 -10.702 1.00 87.06 259 TRP A C 1
ATOM 2119 O O . TRP A 1 259 ? -22.639 -22.764 -10.958 1.00 87.06 259 TRP A O 1
ATOM 2129 N N . ASN A 1 260 ? -22.574 -20.964 -9.634 1.00 87.75 260 ASN A N 1
ATOM 2130 C CA . ASN A 1 260 ? -21.538 -21.484 -8.744 1.00 87.75 260 ASN A CA 1
ATOM 2131 C C . ASN A 1 260 ? -22.138 -22.416 -7.679 1.00 87.75 260 ASN A C 1
ATOM 2133 O O . ASN A 1 260 ? -22.151 -22.127 -6.481 1.00 87.75 260 ASN A O 1
ATOM 2137 N N . LYS A 1 261 ? -22.647 -23.568 -8.131 1.00 89.00 261 LYS A N 1
ATOM 2138 C CA . LYS A 1 261 ? -23.298 -24.571 -7.272 1.00 89.00 261 LYS A CA 1
ATOM 2139 C C . LYS A 1 261 ? -22.387 -25.087 -6.156 1.00 89.00 261 LYS A C 1
ATOM 2141 O O . LYS A 1 261 ? -22.874 -25.378 -5.067 1.00 89.00 261 LYS A O 1
ATOM 2146 N N . ILE A 1 262 ? -21.076 -25.137 -6.402 1.00 88.38 262 ILE A N 1
ATOM 2147 C CA . ILE A 1 262 ? -20.074 -25.545 -5.409 1.00 88.38 262 ILE A CA 1
ATOM 2148 C C . ILE A 1 262 ? -20.050 -24.555 -4.239 1.00 88.38 262 ILE A C 1
ATOM 2150 O O . ILE A 1 262 ? -20.143 -24.977 -3.089 1.00 88.38 262 ILE A O 1
ATOM 2154 N N . ALA A 1 263 ? -19.969 -23.249 -4.516 1.00 88.44 263 ALA A N 1
ATOM 2155 C CA . ALA A 1 263 ? -19.971 -22.226 -3.471 1.00 88.44 263 ALA A CA 1
ATOM 2156 C C . ALA A 1 263 ? -21.310 -22.169 -2.724 1.00 88.44 263 ALA A C 1
ATOM 2158 O O . ALA A 1 263 ? -21.314 -22.091 -1.501 1.00 88.44 263 ALA A O 1
ATOM 2159 N N . ILE A 1 264 ? -22.438 -22.277 -3.436 1.00 90.75 264 ILE A N 1
ATOM 2160 C CA . ILE A 1 264 ? -23.776 -22.292 -2.820 1.00 90.75 264 ILE A CA 1
ATOM 2161 C C . ILE A 1 264 ? -23.911 -23.473 -1.849 1.00 90.75 264 ILE A C 1
ATOM 2163 O O . ILE A 1 264 ? -24.290 -23.286 -0.696 1.00 90.75 264 ILE A O 1
ATOM 2167 N N . SER A 1 265 ? -23.551 -24.684 -2.289 1.00 90.69 265 SER A N 1
ATOM 2168 C CA . SER A 1 265 ? -23.582 -25.875 -1.434 1.00 90.69 265 SER A CA 1
ATOM 2169 C C . SER A 1 265 ? -22.639 -25.738 -0.238 1.00 90.69 265 SER A C 1
ATOM 2171 O O . SER A 1 265 ? -23.017 -26.085 0.881 1.00 90.69 265 SER A O 1
ATOM 2173 N N . PHE A 1 266 ? -21.443 -25.183 -0.455 1.00 92.00 266 PHE A N 1
ATOM 2174 C CA . PHE A 1 266 ? -20.496 -24.894 0.613 1.00 92.00 266 PHE A CA 1
ATOM 2175 C C . PHE A 1 266 ? -21.089 -23.945 1.659 1.00 92.00 266 PHE A C 1
ATOM 2177 O O . PHE A 1 266 ? -21.069 -24.296 2.834 1.00 92.00 266 PHE A O 1
ATOM 2184 N N . TYR A 1 267 ? -21.647 -22.799 1.254 1.00 93.88 267 TYR A N 1
ATOM 2185 C CA . TYR A 1 267 ? -22.225 -21.823 2.178 1.00 93.88 267 TYR A CA 1
ATOM 2186 C C . TYR A 1 267 ? -23.422 -22.383 2.947 1.00 93.88 267 TYR A C 1
ATOM 2188 O O . TYR A 1 267 ? -23.451 -22.268 4.170 1.00 93.88 267 TYR A O 1
ATOM 2196 N N . ASN A 1 268 ? -24.347 -23.069 2.269 1.00 92.62 268 ASN A N 1
ATOM 2197 C CA . ASN A 1 268 ? -25.488 -23.708 2.927 1.00 92.62 268 ASN A CA 1
ATOM 2198 C C . ASN A 1 268 ? -25.037 -24.747 3.969 1.00 92.62 268 ASN A C 1
ATOM 2200 O O . ASN A 1 268 ? -25.587 -24.804 5.066 1.00 92.62 268 ASN A O 1
ATOM 2204 N N . LYS A 1 269 ? -23.996 -25.540 3.665 1.00 92.19 269 LYS A N 1
ATOM 2205 C CA . LYS A 1 269 ? -23.458 -26.564 4.580 1.00 92.19 269 LYS A CA 1
ATOM 2206 C C . LYS A 1 269 ? -22.951 -25.979 5.901 1.00 92.19 269 LYS A C 1
ATOM 2208 O O . LYS A 1 269 ? -22.990 -26.661 6.919 1.00 92.19 269 LYS A O 1
ATOM 2213 N N . ILE A 1 270 ? -22.459 -24.746 5.883 1.00 91.62 270 ILE A N 1
ATOM 2214 C CA . ILE A 1 270 ? -21.887 -24.068 7.054 1.00 91.62 270 ILE A CA 1
ATOM 2215 C C . ILE A 1 270 ? -22.853 -23.039 7.668 1.00 91.62 270 ILE A C 1
ATOM 2217 O O . ILE A 1 270 ? -22.423 -22.134 8.379 1.00 91.62 270 ILE A O 1
ATOM 2221 N N . GLY A 1 271 ? -24.151 -23.154 7.365 1.00 91.69 271 GLY A N 1
ATOM 2222 C CA . GLY A 1 271 ? -25.215 -22.326 7.936 1.00 91.69 271 GLY A CA 1
ATOM 2223 C C . GLY A 1 271 ? -25.466 -20.997 7.219 1.00 91.69 271 GLY A C 1
ATOM 2224 O O . GLY A 1 271 ? -26.319 -20.234 7.655 1.00 91.69 271 GLY A O 1
ATOM 2225 N N . GLY A 1 272 ? -24.760 -20.697 6.126 1.00 92.75 272 GLY A N 1
ATOM 2226 C CA . GLY A 1 272 ? -25.005 -19.501 5.322 1.00 92.75 272 GLY A CA 1
ATOM 2227 C C . GLY A 1 272 ? -26.385 -19.537 4.664 1.00 92.75 272 GLY A C 1
ATOM 2228 O O . GLY A 1 272 ? -26.770 -20.538 4.067 1.00 92.75 272 GLY A O 1
ATOM 2229 N N . ILE A 1 273 ? -27.122 -18.431 4.756 1.00 92.88 273 ILE A N 1
ATOM 2230 C CA . ILE A 1 273 ? -28.450 -18.285 4.152 1.00 92.88 273 ILE A CA 1
ATOM 2231 C C . ILE A 1 273 ? -28.269 -17.680 2.762 1.00 92.88 273 ILE A C 1
ATOM 2233 O O . ILE A 1 273 ? -27.948 -16.494 2.658 1.00 92.88 273 ILE A O 1
ATOM 2237 N N . VAL A 1 274 ? -28.440 -18.484 1.711 1.00 90.00 274 VAL A N 1
ATOM 2238 C CA . VAL A 1 274 ? -28.347 -18.036 0.313 1.00 90.00 274 VAL A CA 1
ATOM 2239 C C . VAL A 1 274 ? -29.741 -17.732 -0.229 1.00 90.00 274 VAL A C 1
ATOM 2241 O O . VAL A 1 274 ? -30.552 -18.636 -0.405 1.00 90.00 274 VAL A O 1
ATOM 2244 N N . GLU A 1 275 ? -30.011 -16.462 -0.516 1.00 85.06 275 GLU A N 1
ATOM 2245 C CA . GLU A 1 275 ? -31.259 -16.036 -1.156 1.00 85.06 275 GLU A CA 1
ATOM 2246 C C . GLU A 1 275 ? -31.181 -16.255 -2.676 1.00 85.06 275 GLU A C 1
ATOM 2248 O O . GLU A 1 275 ? -30.255 -15.762 -3.331 1.00 85.06 275 GLU A O 1
ATOM 2253 N N . GLU A 1 276 ? -32.154 -16.977 -3.245 1.00 73.44 276 GLU A N 1
ATOM 2254 C CA . GLU A 1 276 ? -32.163 -17.334 -4.673 1.00 73.44 276 GLU A CA 1
ATOM 2255 C C . GLU A 1 276 ? -32.292 -16.106 -5.589 1.00 73.44 276 GLU A C 1
ATOM 2257 O O . GLU A 1 276 ? -31.578 -16.008 -6.591 1.00 73.44 276 GLU A O 1
ATOM 2262 N N . ASP A 1 277 ? -33.126 -15.136 -5.205 1.00 68.62 277 ASP A N 1
ATOM 2263 C CA . ASP A 1 277 ? -33.426 -13.956 -6.026 1.00 68.62 277 ASP A CA 1
ATOM 2264 C C . ASP A 1 277 ? -32.310 -12.904 -5.988 1.00 68.62 277 ASP A C 1
ATOM 2266 O O . ASP A 1 277 ? -31.944 -12.318 -7.010 1.00 68.62 277 ASP A O 1
ATOM 2270 N N . TRP A 1 278 ? -31.730 -12.679 -4.806 1.00 62.22 278 TRP A N 1
ATOM 2271 C CA . TRP A 1 278 ? -30.778 -11.589 -4.564 1.00 62.22 278 TRP A CA 1
ATOM 2272 C C . TRP A 1 278 ? -29.317 -12.026 -4.638 1.00 62.22 278 TRP A C 1
ATOM 2274 O O . TRP A 1 278 ? -28.423 -11.185 -4.519 1.00 62.22 278 TRP A O 1
ATOM 2284 N N . ARG A 1 279 ? -29.061 -13.325 -4.874 1.00 77.50 279 ARG A N 1
ATOM 2285 C CA . ARG A 1 279 ? -27.712 -13.900 -5.048 1.00 77.50 279 ARG A CA 1
ATOM 2286 C C . ARG A 1 279 ? -26.790 -13.572 -3.874 1.00 77.50 279 ARG A C 1
ATOM 2288 O O . ARG A 1 279 ? -25.575 -13.459 -4.037 1.00 77.50 279 ARG A O 1
ATOM 2295 N N . GLN A 1 280 ? -27.382 -13.395 -2.697 1.00 87.25 280 GLN A N 1
ATOM 2296 C CA . GLN A 1 280 ? -26.726 -12.919 -1.492 1.00 87.25 280 GLN A CA 1
ATOM 2297 C C . GLN A 1 280 ? -26.688 -14.046 -0.471 1.00 87.25 280 GLN A C 1
ATOM 2299 O O . GLN A 1 280 ? -27.717 -14.613 -0.117 1.00 87.25 280 GLN A O 1
ATOM 2304 N N . CYS A 1 281 ? -25.489 -14.347 0.018 1.00 93.25 281 CYS A N 1
ATOM 2305 C CA . CYS A 1 281 ? -25.297 -15.212 1.167 1.00 93.25 281 CYS A CA 1
ATOM 2306 C C . CYS A 1 281 ? -25.156 -14.355 2.425 1.00 93.25 281 CYS A C 1
ATOM 2308 O O . CYS A 1 281 ? -24.367 -13.405 2.450 1.00 93.25 281 CYS A O 1
ATOM 2310 N N . THR A 1 282 ? -25.889 -14.703 3.481 1.00 94.69 282 THR A N 1
ATOM 2311 C CA . THR A 1 282 ? -25.837 -14.024 4.778 1.00 94.69 282 THR A CA 1
ATOM 2312 C C . THR A 1 282 ? -25.461 -14.992 5.894 1.00 94.69 282 THR A C 1
ATOM 2314 O O . THR A 1 282 ? -26.066 -16.048 6.043 1.00 94.69 282 THR A O 1
ATOM 2317 N N . PHE A 1 283 ? -24.513 -14.578 6.734 1.00 96.31 283 PHE A N 1
ATOM 2318 C CA . PHE A 1 283 ? -24.212 -15.208 8.018 1.00 96.31 283 PHE A CA 1
ATOM 2319 C C . PHE A 1 283 ? -24.694 -14.278 9.131 1.00 96.31 283 PHE A C 1
ATOM 2321 O O . PHE A 1 283 ? -24.164 -13.174 9.304 1.00 96.31 283 PHE A O 1
ATOM 2328 N N . THR A 1 284 ? -25.738 -14.688 9.854 1.00 95.56 284 THR A N 1
ATOM 2329 C CA . THR A 1 284 ? -26.265 -13.924 10.993 1.00 95.56 284 THR A CA 1
ATOM 2330 C C . THR A 1 284 ? -25.336 -14.029 12.196 1.00 95.56 284 THR A C 1
ATOM 2332 O O . THR A 1 284 ? -24.376 -14.799 12.207 1.00 95.56 284 THR A O 1
ATOM 2335 N N . ARG A 1 285 ? -25.612 -13.243 13.239 1.00 94.62 285 ARG A N 1
ATOM 2336 C CA . ARG A 1 285 ? -24.811 -13.255 14.464 1.00 94.62 285 ARG A CA 1
ATOM 2337 C C . ARG A 1 285 ? -24.781 -14.620 15.143 1.00 94.62 285 ARG A C 1
ATOM 2339 O O . ARG A 1 285 ? -23.761 -14.979 15.722 1.00 94.62 285 ARG A O 1
ATOM 2346 N N . GLU A 1 286 ? -25.877 -15.358 15.069 1.00 95.50 286 GLU A N 1
ATOM 2347 C CA . GLU A 1 286 ? -26.026 -16.706 15.609 1.00 95.50 286 GLU A CA 1
ATOM 2348 C C . GLU A 1 286 ? -25.127 -17.678 14.840 1.00 95.50 286 GLU A C 1
ATOM 2350 O O . GLU A 1 286 ? -24.260 -18.303 15.445 1.00 95.50 286 GLU A O 1
ATOM 2355 N N . ILE A 1 287 ? -25.215 -17.677 13.505 1.00 96.12 287 ILE A N 1
ATOM 2356 C CA . ILE A 1 287 ? -24.374 -18.513 12.635 1.00 96.12 287 ILE A CA 1
ATOM 2357 C C . ILE A 1 287 ? -22.886 -18.185 12.831 1.00 96.12 287 ILE A C 1
ATOM 2359 O O . ILE A 1 287 ? -22.052 -19.079 12.933 1.00 96.12 287 ILE A O 1
ATOM 2363 N N . MET A 1 288 ? -22.530 -16.899 12.939 1.00 96.88 288 MET A N 1
ATOM 2364 C CA . MET A 1 288 ? -21.149 -16.487 13.216 1.00 96.88 288 MET A CA 1
ATOM 2365 C C . MET A 1 288 ? -20.636 -17.048 14.550 1.00 96.88 288 MET A C 1
ATOM 2367 O O . MET A 1 288 ? -19.478 -17.453 14.632 1.00 96.88 288 MET A O 1
ATOM 2371 N N . LYS A 1 289 ? -21.473 -17.082 15.598 1.00 95.88 289 LYS A N 1
ATOM 2372 C CA . LYS A 1 289 ? -21.101 -17.670 16.896 1.00 95.88 289 LYS A CA 1
ATOM 2373 C C . LYS A 1 289 ? -20.919 -19.181 16.795 1.00 95.88 289 LYS A C 1
ATOM 2375 O O . LYS A 1 289 ? -19.957 -19.699 17.350 1.00 95.88 289 LYS A O 1
ATOM 2380 N N . GLU A 1 290 ? -21.810 -19.871 16.091 1.00 95.38 290 GLU A N 1
ATOM 2381 C CA . GLU A 1 290 ? -21.701 -21.316 15.860 1.00 95.38 290 GLU A CA 1
ATOM 2382 C C . GLU A 1 290 ? -20.417 -21.662 15.101 1.00 95.38 290 GLU A C 1
ATOM 2384 O O . GLU A 1 290 ? -19.672 -22.535 15.537 1.00 95.38 290 GLU A O 1
ATOM 2389 N N . LEU A 1 291 ? -20.092 -20.914 14.042 1.00 93.31 291 LEU A N 1
ATOM 2390 C CA . LEU A 1 291 ? -18.863 -21.104 13.268 1.00 93.31 291 LEU A CA 1
ATOM 2391 C C . LEU A 1 291 ? -17.604 -20.948 14.120 1.00 93.31 291 LEU A C 1
ATOM 2393 O O . LEU A 1 291 ? -16.700 -21.775 14.028 1.00 93.31 291 LEU A O 1
ATOM 2397 N N . VAL A 1 292 ? -17.537 -19.906 14.951 1.00 93.75 292 VAL A N 1
ATOM 2398 C CA . VAL A 1 292 ? -16.374 -19.653 15.818 1.00 93.75 292 VAL A CA 1
ATOM 2399 C C . VAL A 1 292 ? -16.208 -20.734 16.893 1.00 93.75 292 VAL A C 1
ATOM 2401 O O . VAL A 1 292 ? -15.085 -20.970 17.330 1.00 93.75 292 VAL A O 1
ATOM 2404 N N . ASN A 1 293 ? -17.299 -21.390 17.298 1.00 89.75 293 ASN A N 1
ATOM 2405 C CA . ASN A 1 293 ? -17.296 -22.434 18.325 1.00 89.75 293 ASN A CA 1
ATOM 2406 C C . ASN A 1 293 ? -17.170 -23.868 17.770 1.00 89.75 293 ASN A C 1
ATOM 2408 O O . ASN A 1 293 ? -16.986 -24.794 18.559 1.00 89.75 293 ASN A O 1
ATOM 2412 N N . SER A 1 294 ? -17.301 -24.054 16.451 1.00 82.88 294 SER A N 1
ATOM 2413 C CA . SER A 1 294 ? -17.087 -25.332 15.744 1.00 82.88 294 SER A CA 1
ATOM 2414 C C . SER A 1 294 ? -15.619 -25.604 15.437 1.00 82.88 294 SER A C 1
ATOM 2416 O O . SER A 1 294 ? -15.260 -26.788 15.285 1.00 82.88 294 SER A O 1
#

Secondary structure (DSSP, 8-state):
-BTTB-------SSHHHHHHHHHHHHHHHHHHHHHTT----TTT-EE-----HHHHHT------EETTEEPEE-SEEEETTEEEETT---HHHHHHHHHHHHHHHHHHHHHGGGS-HHHHHHHIIIIIHHHHHTTHHHH--SS-HHHHHHHHHHHHHHHHHHHT--TTS-HHHHHHHTTPPPHHHHHHHHH---SS---EEEEEEEEEETTTEEEEEEEEEEE-GGGTTSSHHHHHHHHHHHHHHHTT-SEEEEE--TT-HHHHHHHHHTT-EEETTTTEEEEEHHHHHHHHH-

=== Feature glossary ===
Legend for the data blocks above and below:

— What the protein is —

The amino-acid sequence is the protein's primary structure: the linear order of residues from the N-terminus to the C-terminus, written in one-letter code. Everything else here — the 3D coordinates, the secondary structure, the domain annotations — is ultimately a consequence of this string.

Functional annotations link the protein to curated databases. InterPro entries identify conserved domains and families by matching the sequence against member-database signatures (Pfam, PROSITE, CDD, …). Gene Ontology (GO) terms describe molecular function, biological process, and cellular component in a controlled vocabulary. CATH places the structure in a hierarchical fold classification (Class/Architecture/Topology/Homologous-superfamily). The organism is the source species.

— Where its atoms are —

Atomic coordinates in PDBx/mmCIF format — the same representation the Protein Data Bank distributes. Each line of the _atom_site loop places one backbone atom in Cartesian space (units: ångströms, origin: arbitrary).

The six renders are orthographic views along the three Cartesian axes in both directions. Representation (cartoon, sticks, or surface) and color scheme (sequence-rainbow or by-chain) vary across proteins so the training set covers all the common visualization conventions.

— Local backbone conformation —

Eight-state secondary structure (DSSP): H is the canonical α-helix, G the tighter 3₁₀-helix, I the wider π-helix; E/B are β-structure, T and S are turns and bends, and '-' is everything else. DSSP derives these from the pattern of main-chain N–H···O=C hydrogen bonds, not from the sequence.

Three-state secondary structure (P-SEA) collapses the eight DSSP classes into helix (a), strand (b), and coil (c). P-SEA assigns these from Cα geometry alone — distances and angles — without requiring backbone oxygens, so it works on any Cα trace.

φ (phi) and ψ (psi) are the two rotatable backbone dihedrals per residue: φ is the C(i-1)–N–Cα–C torsion, ψ is the N–Cα–C–N(i+1) torsion, both in degrees on (−180°, 180°]. α-helical residues cluster near (−60°, −45°); β-strand residues near (−120°, +130°). A Ramachandran plot is simply a scatter of (φ, ψ) for every residue.

— Global shape and packing —

The geometric summary reports three shape descriptors. Rg (radius of gyration) measures how spread out the Cα atoms are about their centre of mass; compact globular proteins have small Rg, elongated or unfolded ones large. Cα contacts (<8 Å, |i−j|>4) count long-range residue pairs in spatial proximity — high for tightly packed folds, near zero for rods or random coil. The bounding-box extents give the protein's footprint along x, y, z in Å.

SASA measures how much of the protein is reachable by solvent. It is computed by rolling a water-sized probe over the atomic surface and summing the exposed area (Å²). Per-residue SASA distinguishes core (buried, low SASA) from surface (exposed, high SASA) residues; total SASA is a whole-molecule size measure.

Plot images: a contact map (which residues are close in 3D, as an N×N binary image), a Ramachandran scatter (backbone torsion angles, revealing secondary-structure composition at a glance), and — for AlphaFold structures — a PAE heatmap (pairwise prediction confidence).

— Structural neighborhood —

A 3Di character summarizes, for each residue, the relative orientation of the Cα frame of its nearest spatial neighbor. Because it encodes fold topology rather than chemistry, 3Di alignments detect remote structural similarity that sequence alignment misses.

The Foldseek neighbor list gives the closest experimentally determined structures in the PDB, ranked by structural alignment. TM-score near 1 means near-identical fold; near 0.3 means only rough topology match. This is how one finds what a novel AlphaFold prediction most resembles in the solved-structure universe.

— Confidence and disorder —

For AlphaFold models, the B-factor field carries pLDDT — the model's own estimate of local accuracy on a 0–100 scale. Regions with pLDDT<50 should be treated as essentially unmodeled; they often correspond to intrinsically disordered segments.

Crystallographic B-factors measure how much each atom's electron density is smeared out, in Å². They rise in mobile loops and surface residues and fall in the buried interior. In AlphaFold models this column is repurposed to hold pLDDT instead.

Predicted Aligned Error (PAE) is an AlphaFold confidence matrix: entry (i, j) is the expected error in the position of residue j, in ångströms, when the prediction is superimposed on the true structure at residue i. Low PAE within a block of residues means that block is internally rigid and well-predicted; high PAE between two blocks means their relative placement is uncertain even if each block individually is confident.